Protein AF-A0A949ILP4-F1 (afdb_monomer_lite)

Foldseek 3Di:
DPPPPDDVLVVLLVVLVVLLVVLVVLLVVLVVLVCVVVVNDDPPLSVLSVVLSVLLVVLSVLLVVLLVCLQPDDQVVNLVSLLVSLLSLVVSLVSLVVSLVVVLVVLVVSLVVLCVVQDDVPQDPVNQDPDDPDPSSVSNVVSVVSSVVSNVSSVVSSVSSNVSSVSSSVSNVVSNVVSVHDDDPDPVSNDRD

Radius of gyration: 22.61 Å; chains: 1; bounding box: 55×30×77 Å

pLDDT: mean 85.47, std 12.53, range [41.09, 97.88]

Sequence (193 aa):
MDKLTIDLQLIRKSVLRSQLLALEAQAQAIYYLTTEHQDGIDLGNNPLIYMVVQQVKDLASTAKLIVDEAKTSDPETMAERLQGLQTLAAATVQRAEEIVRSNRLDADKRLQKSVEENLQPGEAISELPELPTDSKHLQAGADIACHRAQIDQHDTFKLQVRAICDLALELTFTAAAEAGHKYPSDKGYWQVG

Structure (mmCIF, N/CA/C/O backbone):
data_AF-A0A949ILP4-F1
#
_entry.id   AF-A0A949ILP4-F1
#
loop_
_atom_site.group_PDB
_atom_site.id
_atom_site.type_symbol
_atom_site.label_atom_id
_atom_site.label_alt_id
_atom_site.label_comp_id
_atom_site.label_asym_id
_atom_site.label_entity_id
_atom_site.label_seq_id
_atom_site.pdbx_PDB_ins_code
_atom_site.Cartn_x
_atom_site.Cartn_y
_atom_site.Cartn_z
_atom_site.occupancy
_atom_site.B_iso_or_equiv
_atom_site.auth_seq_id
_atom_site.auth_comp_id
_atom_site.auth_asym_id
_atom_site.auth_atom_id
_atom_site.pdbx_PDB_model_num
ATOM 1 N N . MET A 1 1 ? -5.470 -11.091 -42.167 1.00 41.09 1 MET A N 1
ATOM 2 C CA . MET A 1 1 ? -5.843 -10.904 -40.751 1.00 41.09 1 MET A CA 1
ATOM 3 C C . MET A 1 1 ? -4.568 -10.530 -40.034 1.00 41.09 1 MET A C 1
ATOM 5 O O . MET A 1 1 ? -3.762 -11.411 -39.756 1.00 41.09 1 MET A O 1
ATOM 9 N N . ASP A 1 2 ? -4.334 -9.235 -39.847 1.00 45.19 2 ASP A N 1
ATOM 10 C CA . ASP A 1 2 ? -3.209 -8.784 -39.035 1.00 45.19 2 ASP A CA 1
ATOM 11 C C . ASP A 1 2 ? -3.454 -9.257 -37.604 1.00 45.19 2 ASP A C 1
ATOM 13 O O . ASP A 1 2 ? -4.521 -9.016 -37.032 1.00 45.19 2 ASP A O 1
ATOM 17 N N . LYS A 1 3 ? -2.506 -10.019 -37.050 1.00 50.00 3 LYS A N 1
ATOM 18 C CA . LYS A 1 3 ? -2.524 -10.371 -35.631 1.00 50.00 3 LYS A CA 1
ATOM 19 C C . LYS A 1 3 ? -2.554 -9.057 -34.860 1.00 50.00 3 LYS A C 1
ATOM 21 O O . LYS A 1 3 ? -1.644 -8.248 -35.013 1.00 50.00 3 LYS A O 1
ATOM 26 N N . LEU A 1 4 ? -3.582 -8.858 -34.039 1.00 50.38 4 LEU A N 1
ATOM 27 C CA . LEU A 1 4 ? -3.572 -7.808 -33.031 1.00 50.38 4 LEU A CA 1
ATOM 28 C C . LEU A 1 4 ? -2.340 -8.057 -32.151 1.00 50.38 4 LEU A C 1
ATOM 30 O O . LEU A 1 4 ? -2.319 -8.999 -31.357 1.00 50.38 4 LEU A O 1
ATOM 34 N N . THR A 1 5 ? -1.284 -7.273 -32.341 1.00 58.66 5 THR A N 1
ATOM 35 C CA . THR A 1 5 ? -0.126 -7.305 -31.453 1.00 58.66 5 THR A CA 1
ATOM 36 C C . THR A 1 5 ? -0.567 -6.635 -30.162 1.00 58.66 5 THR A C 1
ATOM 38 O O . THR A 1 5 ? -0.593 -5.412 -30.061 1.00 58.66 5 THR A O 1
ATOM 41 N N . ILE A 1 6 ? -1.020 -7.442 -29.204 1.00 71.75 6 ILE A N 1
ATOM 42 C CA . ILE A 1 6 ? -1.378 -6.960 -27.873 1.00 71.75 6 ILE A CA 1
ATOM 43 C C . ILE A 1 6 ? -0.097 -6.469 -27.207 1.00 71.75 6 ILE A C 1
ATOM 45 O O . ILE A 1 6 ? 0.832 -7.246 -26.986 1.00 71.75 6 ILE A O 1
ATOM 49 N N . ASP A 1 7 ? -0.061 -5.182 -26.878 1.00 80.38 7 ASP A N 1
ATOM 50 C CA . ASP A 1 7 ? 1.019 -4.618 -26.085 1.00 80.38 7 ASP A CA 1
ATOM 51 C C . ASP A 1 7 ? 0.814 -4.993 -24.610 1.00 80.38 7 ASP A C 1
ATOM 53 O O . ASP A 1 7 ? -0.022 -4.428 -23.897 1.00 80.38 7 ASP A O 1
ATOM 57 N N . LEU A 1 8 ? 1.581 -5.985 -24.154 1.00 82.75 8 LEU A N 1
ATOM 58 C CA . LEU A 1 8 ? 1.554 -6.456 -22.771 1.00 82.75 8 LEU A CA 1
ATOM 59 C C . LEU A 1 8 ? 1.931 -5.347 -21.776 1.00 82.75 8 LEU A C 1
ATOM 61 O O . LEU A 1 8 ? 1.441 -5.363 -20.646 1.00 82.75 8 LEU A O 1
ATOM 65 N N . GLN A 1 9 ? 2.732 -4.354 -22.179 1.00 81.94 9 GLN A N 1
ATOM 66 C CA . GLN A 1 9 ? 3.094 -3.229 -21.315 1.00 81.94 9 GLN A CA 1
ATOM 67 C C . GLN A 1 9 ? 1.902 -2.305 -21.059 1.00 81.94 9 GLN A C 1
ATOM 69 O O . GLN A 1 9 ? 1.728 -1.822 -19.938 1.00 81.94 9 GLN A O 1
ATOM 74 N N . LEU A 1 10 ? 1.021 -2.111 -22.047 1.00 85.25 10 LEU A N 1
ATOM 75 C CA . LEU A 1 10 ? -0.220 -1.355 -21.844 1.00 85.25 10 LEU A CA 1
ATOM 76 C C . LEU A 1 10 ? -1.151 -2.053 -20.846 1.00 85.25 10 LEU A C 1
ATOM 78 O O . LEU A 1 10 ? -1.719 -1.392 -19.974 1.00 85.25 10 LEU A O 1
ATOM 82 N N . ILE A 1 11 ? -1.260 -3.384 -20.919 1.00 86.12 11 ILE A N 1
ATOM 83 C CA . ILE A 1 11 ? -2.051 -4.171 -19.960 1.00 86.12 11 ILE A CA 1
ATOM 84 C C . ILE A 1 11 ? -1.476 -4.019 -18.549 1.00 86.12 11 ILE A C 1
ATOM 86 O O . ILE A 1 11 ? -2.208 -3.660 -17.627 1.00 86.12 11 ILE A O 1
ATOM 90 N N . ARG A 1 12 ? -0.164 -4.219 -18.374 1.00 84.19 12 ARG A N 1
ATOM 91 C CA . ARG A 1 12 ? 0.501 -4.106 -17.065 1.00 84.19 12 ARG A CA 1
ATOM 92 C C . ARG A 1 12 ? 0.343 -2.705 -16.457 1.00 84.19 12 ARG A C 1
ATOM 94 O O . ARG A 1 12 ? -0.022 -2.579 -15.288 1.00 84.19 12 ARG A O 1
ATOM 101 N N . LYS A 1 13 ? 0.506 -1.641 -17.256 1.00 87.69 13 LYS A N 1
ATOM 102 C CA . LYS A 1 13 ? 0.249 -0.250 -16.826 1.00 87.69 13 LYS A CA 1
ATOM 103 C C . LYS A 1 13 ? -1.207 -0.024 -16.403 1.00 87.69 13 LYS A C 1
ATOM 105 O O . LYS A 1 13 ? -1.453 0.717 -15.447 1.00 87.69 13 LYS A O 1
ATOM 110 N N . SER A 1 14 ? -2.166 -0.645 -17.094 1.00 90.31 14 SER A N 1
ATOM 111 C CA . SER A 1 14 ? -3.585 -0.580 -16.727 1.00 90.31 14 SER A CA 1
ATOM 112 C C . SER A 1 14 ? -3.855 -1.267 -15.389 1.00 90.31 14 SER A C 1
ATOM 114 O O . SER A 1 14 ? -4.542 -0.691 -14.550 1.00 90.31 14 SER A O 1
ATOM 116 N N . VAL A 1 15 ? -3.286 -2.456 -15.158 1.00 90.69 15 VAL A N 1
ATOM 117 C CA . VAL A 1 15 ? -3.415 -3.168 -13.874 1.00 90.69 15 VAL A CA 1
ATOM 118 C C . VAL A 1 15 ? -2.852 -2.319 -12.734 1.00 90.69 15 VAL A C 1
ATOM 120 O O . VAL A 1 15 ? -3.535 -2.123 -11.731 1.00 90.69 15 VAL A O 1
ATOM 123 N N . LEU A 1 16 ? -1.664 -1.731 -12.915 1.00 91.25 16 LEU A N 1
ATOM 124 C CA . LEU A 1 16 ? -1.055 -0.842 -11.922 1.00 91.25 16 LEU A CA 1
ATOM 125 C C . LEU A 1 16 ? -1.960 0.356 -11.592 1.00 91.25 16 LEU A C 1
ATOM 127 O O . LEU A 1 16 ? -2.129 0.710 -10.429 1.00 91.25 16 LEU A O 1
ATOM 131 N N . ARG A 1 17 ? -2.602 0.957 -12.603 1.00 91.88 17 ARG A N 1
ATOM 132 C CA . ARG A 1 17 ? -3.573 2.043 -12.396 1.00 91.88 17 ARG A CA 1
ATOM 133 C C . ARG A 1 17 ? -4.785 1.586 -11.580 1.00 91.88 17 ARG A C 1
ATOM 135 O O . ARG A 1 17 ? -5.201 2.314 -10.685 1.00 91.88 17 ARG A O 1
ATOM 142 N N . SER A 1 18 ? -5.350 0.418 -11.878 1.00 92.94 18 SER A N 1
ATOM 143 C CA . SER A 1 18 ? -6.486 -0.124 -11.123 1.00 92.94 18 SER A CA 1
ATOM 144 C C . SER A 1 18 ? -6.130 -0.391 -9.661 1.00 92.94 18 SER A C 1
ATOM 146 O O . SER A 1 18 ? -6.925 -0.076 -8.780 1.00 92.94 18 SER A O 1
ATOM 148 N N . GLN A 1 19 ? -4.927 -0.904 -9.391 1.00 93.06 19 GLN A N 1
ATOM 149 C CA . GLN A 1 19 ? -4.460 -1.135 -8.022 1.00 93.06 19 GLN A CA 1
ATOM 150 C C . GLN A 1 19 ? -4.276 0.177 -7.240 1.00 93.06 19 GLN A C 1
ATOM 152 O O . GLN A 1 19 ? -4.648 0.244 -6.073 1.00 93.06 19 GLN A O 1
ATOM 157 N N . LEU A 1 20 ? -3.795 1.250 -7.882 1.00 93.62 20 LEU A N 1
ATOM 158 C CA . LEU A 1 20 ? -3.718 2.573 -7.243 1.00 93.62 20 LEU A CA 1
ATOM 159 C C . LEU A 1 20 ? -5.095 3.106 -6.825 1.00 93.62 20 LEU A C 1
ATOM 161 O O . LEU A 1 20 ? -5.227 3.643 -5.731 1.00 93.62 20 LEU A O 1
ATOM 165 N N . LEU A 1 21 ? -6.118 2.934 -7.669 1.00 94.31 21 LEU A N 1
ATOM 166 C CA . LEU A 1 21 ? -7.489 3.340 -7.333 1.00 94.31 21 LEU A CA 1
ATOM 167 C C . LEU A 1 21 ? -8.037 2.539 -6.143 1.00 94.31 21 LEU A C 1
ATOM 169 O O . LEU A 1 21 ? -8.691 3.098 -5.266 1.00 94.31 21 LEU A O 1
ATOM 173 N N . ALA A 1 22 ? -7.745 1.236 -6.091 1.00 94.06 22 ALA A N 1
ATOM 174 C CA . ALA A 1 22 ? -8.121 0.395 -4.958 1.00 94.06 22 ALA A CA 1
ATOM 175 C C . ALA A 1 22 ? -7.421 0.837 -3.660 1.00 94.06 22 ALA A C 1
ATOM 177 O O . ALA A 1 22 ? -8.067 0.901 -2.617 1.00 94.06 22 ALA A O 1
ATOM 178 N N . LEU A 1 23 ? -6.136 1.203 -3.729 1.00 95.50 23 LEU A N 1
ATOM 179 C CA . LEU A 1 23 ? -5.380 1.706 -2.581 1.00 95.50 23 LEU A CA 1
ATOM 180 C C . LEU A 1 23 ? -5.931 3.042 -2.055 1.00 95.50 23 LEU A C 1
ATOM 182 O O . LEU A 1 23 ? -6.014 3.240 -0.845 1.00 95.50 23 LEU A O 1
ATOM 186 N N . GLU A 1 24 ? -6.325 3.961 -2.940 1.00 93.25 24 GLU A N 1
ATOM 187 C CA . GLU A 1 24 ? -6.970 5.221 -2.540 1.00 93.25 24 GLU A CA 1
ATOM 188 C C . GLU A 1 24 ? -8.292 4.971 -1.809 1.00 93.25 24 GLU A C 1
ATOM 190 O O . GLU A 1 24 ? -8.536 5.559 -0.755 1.00 93.25 24 GLU A O 1
ATOM 195 N N . ALA A 1 25 ? -9.124 4.070 -2.339 1.00 91.88 25 ALA A N 1
ATOM 196 C CA . ALA A 1 25 ? -10.372 3.681 -1.692 1.00 91.88 25 ALA A CA 1
ATOM 197 C C . ALA A 1 25 ? -10.120 3.029 -0.322 1.00 91.88 25 ALA A C 1
ATOM 199 O O . ALA A 1 25 ? -10.831 3.324 0.637 1.00 91.88 25 ALA A O 1
ATOM 200 N N . GLN A 1 26 ? -9.075 2.204 -0.205 1.00 93.69 26 GLN A N 1
ATOM 201 C CA . GLN A 1 26 ? -8.671 1.587 1.057 1.00 93.69 26 GLN A CA 1
ATOM 202 C C . GLN A 1 26 ? -8.222 2.625 2.093 1.00 93.69 26 GLN A C 1
ATOM 204 O O . GLN A 1 26 ? -8.627 2.563 3.253 1.00 93.69 26 GLN A O 1
ATOM 209 N N . ALA A 1 27 ? -7.420 3.611 1.684 1.00 91.31 27 ALA A N 1
ATOM 210 C CA . ALA A 1 27 ? -7.022 4.715 2.554 1.00 91.31 27 ALA A CA 1
ATOM 211 C C . ALA A 1 27 ? -8.235 5.535 3.017 1.00 91.31 27 ALA A C 1
ATOM 213 O O . ALA A 1 27 ? -8.331 5.886 4.191 1.00 91.31 27 ALA A O 1
ATOM 214 N N . GLN A 1 28 ? -9.200 5.764 2.124 1.00 90.50 28 GLN A N 1
ATOM 215 C CA . GLN A 1 28 ? -10.451 6.440 2.456 1.00 90.50 28 GLN A CA 1
ATOM 216 C C . GLN A 1 28 ? -11.314 5.635 3.444 1.00 90.50 28 GLN A C 1
ATOM 218 O O . GLN A 1 28 ? -11.922 6.214 4.343 1.00 90.50 28 GLN A O 1
ATOM 223 N N . ALA A 1 29 ? -11.359 4.307 3.311 1.00 89.00 29 ALA A N 1
ATOM 224 C CA . ALA A 1 29 ? -12.054 3.439 4.260 1.00 89.00 29 ALA A CA 1
ATOM 225 C C . ALA A 1 29 ? -11.420 3.518 5.659 1.00 89.00 29 ALA A C 1
ATOM 227 O O . ALA A 1 29 ? -12.132 3.676 6.651 1.00 89.00 29 ALA A O 1
ATOM 228 N N . ILE A 1 30 ? -10.083 3.495 5.739 1.00 88.62 30 ILE A N 1
ATOM 229 C CA . ILE A 1 30 ? -9.346 3.688 6.998 1.00 88.62 30 ILE A CA 1
ATOM 230 C C . ILE A 1 30 ? -9.620 5.072 7.594 1.00 88.62 30 ILE A C 1
ATOM 232 O O . ILE A 1 30 ? -9.808 5.169 8.809 1.00 88.62 30 ILE A O 1
ATOM 236 N N . TYR A 1 31 ? -9.666 6.121 6.762 1.00 85.19 31 TYR A N 1
ATOM 237 C CA . TYR A 1 31 ? -9.987 7.482 7.193 1.00 85.19 31 TYR A CA 1
ATOM 238 C C . TYR A 1 31 ? -11.325 7.505 7.934 1.00 85.19 31 TYR A C 1
ATOM 240 O O . TYR A 1 31 ? -11.366 7.884 9.102 1.00 85.19 31 TYR A O 1
ATOM 248 N N . TYR A 1 32 ? -12.396 7.038 7.286 1.00 82.31 32 TYR A N 1
ATOM 249 C CA . TYR A 1 32 ? -13.741 7.114 7.857 1.00 82.31 32 TYR A CA 1
ATOM 250 C C . TYR A 1 32 ? -13.912 6.242 9.097 1.00 82.31 32 TYR A C 1
ATOM 252 O O . TYR A 1 32 ? -14.516 6.694 10.067 1.00 82.31 32 TYR A O 1
ATOM 260 N N . LEU A 1 33 ? -13.332 5.040 9.096 1.00 81.69 33 LEU A N 1
ATOM 261 C CA . LEU A 1 33 ? -13.357 4.160 10.261 1.00 81.69 33 LEU A CA 1
ATOM 262 C C . LEU A 1 33 ? -12.625 4.795 11.455 1.00 81.69 33 LEU A C 1
ATOM 264 O O . LEU A 1 33 ? -13.099 4.765 12.584 1.00 81.69 33 LEU A O 1
ATOM 268 N N . THR A 1 34 ? -11.483 5.443 11.210 1.00 77.44 34 THR A N 1
ATOM 269 C CA . THR A 1 34 ? -10.735 6.134 12.272 1.00 77.44 34 THR A CA 1
ATOM 270 C C . THR A 1 34 ? -11.504 7.339 12.814 1.00 77.44 34 THR A C 1
ATOM 272 O O . THR A 1 34 ? -11.515 7.543 14.024 1.00 77.44 34 THR A O 1
ATOM 275 N N . THR A 1 35 ? -12.162 8.116 11.946 1.00 76.19 35 THR A N 1
ATOM 276 C CA . THR A 1 35 ? -12.998 9.255 12.353 1.00 76.19 35 THR A CA 1
ATOM 277 C C . THR A 1 35 ? -14.170 8.815 13.225 1.00 76.19 35 THR A C 1
ATOM 279 O O . THR A 1 35 ? -14.448 9.466 14.230 1.00 76.19 35 THR A O 1
ATOM 282 N N . GLU A 1 36 ? -14.838 7.715 12.870 1.00 74.75 36 GLU A N 1
ATOM 283 C CA . GLU A 1 36 ? -15.896 7.133 13.699 1.00 74.75 36 GLU A CA 1
ATOM 284 C C . GLU A 1 36 ? -15.358 6.766 15.089 1.00 74.75 36 GLU A C 1
ATOM 286 O O . GLU A 1 36 ? -15.909 7.191 16.098 1.00 74.75 36 GLU A O 1
ATOM 291 N N . HIS A 1 37 ? -14.222 6.066 15.150 1.00 72.88 37 HIS A N 1
ATOM 292 C CA . HIS A 1 37 ? -13.637 5.582 16.407 1.00 72.88 37 HIS A CA 1
ATOM 293 C C . HIS A 1 37 ? -13.080 6.691 17.316 1.00 72.88 37 HIS A C 1
ATOM 295 O O . HIS A 1 37 ? -12.603 6.406 18.416 1.00 72.88 37 HIS A O 1
ATOM 301 N N . GLN A 1 38 ? -13.066 7.938 16.849 1.00 67.81 38 GLN A N 1
ATOM 302 C CA . GLN A 1 38 ? -12.583 9.105 17.587 1.00 67.81 38 GLN A CA 1
ATOM 303 C C . GLN A 1 38 ? -13.692 10.147 17.799 1.00 67.81 38 GLN A C 1
ATOM 305 O O . GLN A 1 38 ? -13.388 11.319 18.013 1.00 67.81 38 GLN A O 1
ATOM 310 N N . ASP A 1 39 ? -14.967 9.747 17.717 1.00 64.88 39 ASP A N 1
ATOM 311 C CA . ASP A 1 39 ? -16.134 10.629 17.873 1.00 64.88 39 ASP A CA 1
ATOM 312 C C . ASP A 1 39 ? -16.074 11.874 16.966 1.00 64.88 39 ASP A C 1
ATOM 314 O O . ASP A 1 39 ? -16.471 12.981 17.336 1.00 64.88 39 ASP A O 1
ATOM 318 N N . GLY A 1 40 ? -15.532 11.716 15.756 1.00 57.41 40 GLY A N 1
ATOM 319 C CA . GLY A 1 40 ? -15.372 12.809 14.798 1.00 57.41 40 GLY A CA 1
ATOM 320 C C . GLY A 1 40 ? -14.156 13.714 15.031 1.00 57.41 40 GLY A C 1
ATOM 321 O O . GLY A 1 40 ? -13.966 14.665 14.272 1.00 57.41 40 GLY A O 1
ATOM 322 N N . ILE A 1 41 ? -13.317 13.441 16.034 1.00 53.41 41 ILE A N 1
ATOM 323 C CA . ILE A 1 41 ? -12.067 14.173 16.270 1.00 53.41 41 ILE A CA 1
ATOM 324 C C . ILE A 1 41 ? -10.958 13.550 15.418 1.00 53.41 41 ILE A C 1
ATOM 326 O O . ILE A 1 41 ? -10.504 12.451 15.701 1.00 53.41 41 ILE A O 1
ATOM 330 N N . ASP A 1 42 ? -10.482 14.254 14.390 1.00 54.16 42 ASP A N 1
ATOM 331 C CA . ASP A 1 42 ? -9.309 13.819 13.618 1.00 54.16 42 ASP A CA 1
ATOM 332 C C . ASP A 1 42 ? -8.020 14.081 14.417 1.00 54.16 42 ASP A C 1
ATOM 334 O O . ASP A 1 42 ? -7.538 15.213 14.494 1.00 54.16 42 ASP A O 1
ATOM 338 N N . LEU A 1 43 ? -7.462 13.038 15.042 1.00 52.81 43 LEU A N 1
ATOM 339 C CA . LEU A 1 43 ? -6.237 13.136 15.850 1.00 52.81 43 LEU A CA 1
ATOM 340 C C . LEU A 1 43 ? -4.931 13.018 15.038 1.00 52.81 43 LEU A C 1
ATOM 342 O O . LEU A 1 43 ? -3.864 12.839 15.621 1.00 52.81 43 LEU A O 1
ATOM 346 N N . GLY A 1 44 ? -4.967 13.135 13.706 1.00 50.03 44 GLY A N 1
ATOM 347 C CA . GLY A 1 44 ? -3.746 13.342 12.916 1.00 50.03 44 GLY A CA 1
ATOM 348 C C . GLY A 1 44 ? -2.918 12.089 12.593 1.00 50.03 44 GLY A C 1
ATOM 349 O O . GLY A 1 44 ? -1.780 12.230 12.149 1.00 50.03 44 GLY A O 1
ATOM 350 N N . ASN A 1 45 ? -3.476 10.876 12.724 1.00 53.84 45 ASN A N 1
ATOM 351 C CA . ASN A 1 45 ? -2.869 9.639 12.181 1.00 53.84 45 ASN A CA 1
ATOM 352 C C . ASN A 1 45 ? -3.185 9.423 10.684 1.00 53.84 45 ASN A C 1
ATOM 354 O O . ASN A 1 45 ? -2.496 8.670 9.993 1.00 53.84 45 ASN A O 1
ATOM 358 N N . ASN A 1 46 ? -4.195 10.117 10.157 1.00 64.19 46 ASN A N 1
ATOM 359 C CA . ASN A 1 46 ? -4.591 10.067 8.748 1.00 64.19 46 ASN A CA 1
ATOM 360 C C . ASN A 1 46 ? -3.539 10.574 7.742 1.00 64.19 46 ASN A C 1
ATOM 362 O O . ASN A 1 46 ? -3.336 9.917 6.717 1.00 64.19 46 ASN A O 1
ATOM 366 N N . PRO A 1 47 ? -2.821 11.686 8.005 1.00 73.75 47 PRO A N 1
ATOM 367 C CA . PRO A 1 47 ? -1.790 12.194 7.107 1.00 73.75 47 PRO A CA 1
ATOM 368 C C . PRO A 1 47 ? -0.739 11.145 6.737 1.00 73.75 47 PRO A C 1
ATOM 370 O O . PRO A 1 47 ? -0.291 11.122 5.597 1.00 73.75 47 PRO A O 1
ATOM 373 N N . LEU A 1 48 ? -0.382 10.235 7.652 1.00 85.38 48 LEU A N 1
ATOM 374 C CA . LEU A 1 48 ? 0.653 9.227 7.409 1.00 85.38 48 LEU A CA 1
ATOM 375 C C . LEU A 1 48 ? 0.218 8.155 6.398 1.00 85.38 48 LEU A C 1
ATOM 377 O O . LEU A 1 48 ? 1.006 7.785 5.526 1.00 85.38 48 LEU A O 1
ATOM 381 N N . ILE A 1 49 ? -1.036 7.694 6.459 1.00 89.56 49 ILE A N 1
ATOM 382 C CA . ILE A 1 49 ? -1.587 6.746 5.477 1.00 89.56 49 ILE A CA 1
ATOM 383 C C . ILE A 1 49 ? -1.629 7.398 4.092 1.00 89.56 49 ILE A C 1
ATOM 385 O O . ILE A 1 49 ? -1.131 6.819 3.126 1.00 89.56 49 ILE A O 1
ATOM 389 N N . TYR A 1 50 ? -2.126 8.634 3.989 1.00 90.19 50 TYR A N 1
ATOM 390 C CA . TYR A 1 50 ? -2.141 9.363 2.716 1.00 90.19 50 TYR A CA 1
ATOM 391 C C . TYR A 1 50 ? -0.738 9.722 2.208 1.00 90.19 50 TYR A C 1
ATOM 393 O O . TYR A 1 50 ? -0.521 9.735 0.997 1.00 90.19 50 TYR A O 1
ATOM 401 N N . MET A 1 51 ? 0.238 9.944 3.094 1.00 91.50 51 MET A N 1
ATOM 402 C CA . MET A 1 51 ? 1.642 10.084 2.702 1.00 91.50 51 MET A CA 1
ATOM 403 C C . MET A 1 51 ? 2.161 8.808 2.036 1.00 91.50 51 MET A C 1
ATOM 405 O O . MET A 1 51 ? 2.786 8.898 0.983 1.00 91.50 51 MET A O 1
ATOM 409 N N . VAL A 1 52 ? 1.869 7.626 2.589 1.00 94.88 52 VAL A N 1
ATOM 410 C CA . VAL A 1 52 ? 2.232 6.350 1.947 1.00 94.88 52 VAL A CA 1
ATOM 411 C C . VAL A 1 52 ? 1.526 6.200 0.602 1.00 94.88 52 VAL A C 1
ATOM 413 O O . VAL A 1 52 ? 2.174 5.853 -0.381 1.00 94.88 52 VAL A O 1
ATOM 416 N N . VAL A 1 53 ? 0.231 6.523 0.514 1.00 95.50 53 VAL A N 1
ATOM 417 C CA . VAL A 1 53 ? -0.500 6.515 -0.767 1.00 95.50 53 VAL A CA 1
ATOM 418 C C . VAL A 1 53 ? 0.195 7.402 -1.800 1.00 95.50 53 VAL A C 1
ATOM 420 O O . VAL A 1 53 ? 0.378 6.981 -2.942 1.00 95.50 53 VAL A O 1
ATOM 423 N N . GLN A 1 54 ? 0.619 8.608 -1.414 1.00 94.94 54 GLN A N 1
ATOM 424 C CA . GLN A 1 54 ? 1.333 9.506 -2.316 1.00 94.94 54 GLN A CA 1
ATOM 425 C C . GLN A 1 54 ? 2.679 8.918 -2.757 1.00 94.94 54 GLN A C 1
ATOM 427 O O . GLN A 1 54 ? 2.977 8.918 -3.947 1.00 94.94 54 GLN A O 1
ATOM 432 N N . GLN A 1 55 ? 3.444 8.319 -1.844 1.00 95.69 55 GLN A N 1
ATOM 433 C CA . GLN A 1 55 ? 4.698 7.647 -2.196 1.00 95.69 55 GLN A CA 1
ATOM 434 C C . GLN A 1 55 ? 4.487 6.495 -3.183 1.00 95.69 55 GLN A C 1
ATOM 436 O O . GLN A 1 55 ? 5.264 6.337 -4.123 1.00 95.69 55 GLN A O 1
ATOM 441 N N . VAL A 1 56 ? 3.416 5.716 -3.018 1.00 97.00 56 VAL A N 1
ATOM 442 C CA . VAL A 1 56 ? 3.065 4.641 -3.954 1.00 97.00 56 VAL A CA 1
ATOM 443 C C . VAL A 1 56 ? 2.688 5.205 -5.332 1.00 97.00 56 VAL A C 1
ATOM 445 O O . VAL A 1 56 ? 3.072 4.639 -6.357 1.00 97.00 56 VAL A O 1
ATOM 448 N N . LYS A 1 57 ? 1.988 6.347 -5.392 1.00 96.31 57 LYS A N 1
ATOM 449 C CA . LYS A 1 57 ? 1.692 7.046 -6.657 1.00 96.31 57 LYS A CA 1
ATOM 450 C C . LYS A 1 57 ? 2.953 7.554 -7.352 1.00 96.31 57 LYS A C 1
ATOM 452 O O . LYS A 1 57 ? 3.073 7.407 -8.573 1.00 96.31 57 LYS A O 1
ATOM 457 N N . ASP A 1 58 ? 3.881 8.131 -6.597 1.00 95.56 58 ASP A N 1
ATOM 458 C CA . ASP A 1 58 ? 5.149 8.649 -7.119 1.00 95.56 58 ASP A CA 1
ATOM 459 C C . ASP A 1 58 ? 6.019 7.503 -7.654 1.00 95.56 58 ASP A C 1
ATOM 461 O O . ASP A 1 58 ? 6.569 7.583 -8.758 1.00 95.56 58 ASP A O 1
ATOM 465 N N . LEU A 1 59 ? 6.052 6.381 -6.930 1.00 97.06 59 LEU A N 1
ATOM 466 C CA . LEU A 1 59 ? 6.711 5.148 -7.348 1.00 97.06 59 LEU A CA 1
ATOM 467 C C . LEU A 1 59 ? 6.103 4.593 -8.639 1.00 97.06 59 LEU A C 1
ATOM 469 O O . LEU A 1 59 ? 6.824 4.303 -9.592 1.00 97.06 59 LEU A O 1
ATOM 473 N N . ALA A 1 60 ? 4.775 4.498 -8.720 1.00 95.88 60 ALA A N 1
ATOM 474 C CA . ALA A 1 60 ? 4.093 4.023 -9.920 1.00 95.88 60 ALA A CA 1
ATOM 475 C C . ALA A 1 60 ? 4.291 4.959 -11.126 1.00 95.88 60 ALA A C 1
ATOM 477 O O . ALA A 1 60 ? 4.316 4.505 -12.271 1.00 95.88 60 ALA A O 1
ATOM 478 N N . SER A 1 61 ? 4.436 6.264 -10.888 1.00 95.38 61 SER A N 1
ATOM 479 C CA . SER A 1 61 ? 4.747 7.245 -11.933 1.00 95.38 61 SER A CA 1
ATOM 480 C C . SER A 1 61 ? 6.183 7.083 -12.428 1.00 95.38 61 SER A C 1
ATOM 482 O O . SER A 1 61 ? 6.407 7.008 -13.635 1.00 95.38 61 SER A O 1
ATOM 484 N N . THR A 1 62 ? 7.134 6.909 -11.509 1.00 95.81 62 THR A N 1
ATOM 485 C CA . THR A 1 62 ? 8.534 6.586 -11.826 1.00 95.81 62 THR A CA 1
ATOM 486 C C . THR A 1 62 ? 8.639 5.288 -12.628 1.00 95.81 62 THR A C 1
ATOM 488 O O . THR A 1 62 ? 9.327 5.241 -13.644 1.00 95.81 62 THR A O 1
ATOM 491 N N . ALA A 1 63 ? 7.894 4.251 -12.239 1.00 96.12 63 ALA A N 1
ATOM 492 C CA . ALA A 1 63 ? 7.861 2.983 -12.959 1.00 96.12 63 ALA A CA 1
ATOM 493 C C . ALA A 1 63 ? 7.378 3.149 -14.409 1.00 96.12 63 ALA A C 1
ATOM 495 O O . ALA A 1 63 ? 7.975 2.598 -15.330 1.00 96.12 63 ALA A O 1
ATOM 496 N N . LYS A 1 64 ? 6.333 3.956 -14.643 1.00 94.06 64 LYS A N 1
ATOM 497 C CA . LYS A 1 64 ? 5.850 4.247 -16.004 1.00 94.06 64 LYS A CA 1
ATOM 498 C C . LYS A 1 64 ? 6.910 4.948 -16.852 1.00 94.06 64 LYS A C 1
ATOM 500 O O . LYS A 1 64 ? 7.104 4.536 -17.990 1.00 94.06 64 LYS A O 1
ATOM 505 N N . LEU A 1 65 ? 7.608 5.935 -16.286 1.00 94.69 65 LEU A N 1
ATOM 506 C CA . LEU A 1 65 ? 8.694 6.640 -16.975 1.00 94.69 65 LEU A CA 1
ATOM 507 C C . LEU A 1 65 ? 9.825 5.683 -17.369 1.00 94.69 65 LEU A C 1
ATOM 509 O O . LEU A 1 65 ? 10.275 5.702 -18.510 1.00 94.69 65 LEU A O 1
ATOM 513 N N . ILE A 1 66 ? 10.231 4.787 -16.464 1.00 94.81 66 ILE A N 1
ATOM 514 C CA . ILE A 1 66 ? 11.252 3.771 -16.762 1.00 94.81 66 ILE A CA 1
ATOM 515 C C . ILE A 1 66 ? 10.816 2.872 -17.925 1.00 94.81 66 ILE A C 1
ATOM 517 O O . ILE A 1 66 ? 11.617 2.597 -18.814 1.00 94.81 66 ILE A O 1
ATOM 521 N N . VAL A 1 67 ? 9.550 2.442 -17.956 1.00 94.25 67 VAL A N 1
ATOM 522 C CA . VAL A 1 67 ? 9.014 1.637 -19.068 1.00 94.25 67 VAL A CA 1
ATOM 523 C C . VAL A 1 67 ? 9.036 2.410 -20.385 1.00 94.25 67 VAL A C 1
ATOM 525 O O . VAL A 1 67 ? 9.407 1.844 -21.411 1.00 94.25 67 VAL A O 1
ATOM 528 N N . ASP A 1 68 ? 8.630 3.681 -20.369 1.00 93.38 68 ASP A N 1
ATOM 529 C CA . ASP A 1 68 ? 8.562 4.519 -21.573 1.00 93.38 68 ASP A CA 1
ATOM 530 C C . ASP A 1 68 ? 9.951 4.788 -22.166 1.00 93.38 68 ASP A C 1
ATOM 532 O O . ASP A 1 68 ? 10.111 4.828 -23.386 1.00 93.38 68 ASP A O 1
ATOM 536 N N . GLU A 1 69 ? 10.968 4.893 -21.314 1.00 94.19 69 GLU A N 1
ATOM 537 C CA . GLU A 1 69 ? 12.343 5.195 -21.714 1.00 94.19 69 GLU A CA 1
ATOM 538 C C . GLU A 1 69 ? 13.209 3.938 -21.916 1.00 94.19 69 GLU A C 1
ATOM 540 O O . GLU A 1 69 ? 14.345 4.038 -22.384 1.00 94.19 69 GLU A O 1
ATOM 545 N N . ALA A 1 70 ? 12.673 2.740 -21.646 1.00 92.94 70 ALA A N 1
ATOM 546 C CA . ALA A 1 70 ? 13.421 1.482 -21.646 1.00 92.94 70 ALA A CA 1
ATOM 547 C C . ALA A 1 70 ? 14.232 1.234 -22.927 1.00 92.94 70 ALA A C 1
ATOM 549 O O . ALA A 1 70 ? 15.362 0.757 -22.860 1.00 92.94 70 ALA A O 1
ATOM 550 N N . LYS A 1 71 ? 13.681 1.582 -24.095 1.00 92.00 71 LYS A N 1
ATOM 551 C CA . LYS A 1 71 ? 14.326 1.361 -25.403 1.00 92.00 71 LYS A CA 1
ATOM 552 C C . LYS A 1 71 ? 15.358 2.423 -25.781 1.00 92.00 71 LYS A C 1
ATOM 554 O O . LYS A 1 71 ? 16.111 2.210 -26.726 1.00 92.00 71 LYS A O 1
ATOM 559 N N . THR A 1 72 ? 15.348 3.571 -25.109 1.00 94.06 72 THR A N 1
ATOM 560 C CA . THR A 1 72 ? 16.174 4.736 -25.459 1.00 94.06 72 THR A CA 1
ATOM 561 C C . THR A 1 72 ? 17.268 5.021 -24.439 1.00 94.06 72 THR A C 1
ATOM 563 O O . THR A 1 72 ? 18.234 5.696 -24.781 1.00 94.06 72 THR A O 1
ATOM 566 N N . SER A 1 73 ? 17.129 4.536 -23.204 1.00 93.38 73 SER A N 1
ATOM 567 C CA . SER A 1 73 ? 18.166 4.644 -22.177 1.00 93.38 73 SER A CA 1
ATOM 568 C C . SER A 1 73 ? 19.359 3.741 -22.483 1.00 93.38 73 SER A C 1
ATOM 570 O O . SER A 1 73 ? 19.201 2.643 -23.019 1.00 93.38 73 SER A O 1
ATOM 572 N N . ASP A 1 74 ? 20.552 4.181 -22.096 1.00 93.62 74 ASP A N 1
ATOM 573 C CA . ASP A 1 74 ? 21.736 3.330 -22.056 1.00 93.62 74 ASP A CA 1
ATOM 574 C C . ASP A 1 74 ? 21.687 2.347 -20.859 1.00 93.62 74 ASP A C 1
ATOM 576 O O . ASP A 1 74 ? 20.888 2.534 -19.930 1.00 93.62 74 ASP A O 1
ATOM 580 N N . PRO A 1 75 ? 22.515 1.283 -20.867 1.00 90.69 75 PRO A N 1
ATOM 581 C CA . PRO A 1 75 ? 22.480 0.252 -19.830 1.00 90.69 75 PRO A CA 1
ATOM 582 C C . PRO A 1 75 ? 22.810 0.736 -18.413 1.00 90.69 75 PRO A C 1
ATOM 584 O O . PRO A 1 75 ? 22.247 0.205 -17.458 1.00 90.69 75 PRO A O 1
ATOM 587 N N . GLU A 1 76 ? 23.710 1.711 -18.262 1.00 90.56 76 GLU A N 1
ATOM 588 C CA . GLU A 1 76 ? 24.137 2.219 -16.952 1.00 90.56 76 GLU A CA 1
ATOM 589 C C . GLU A 1 76 ? 23.000 3.016 -16.312 1.00 90.56 76 GLU A C 1
ATOM 591 O O . GLU A 1 76 ? 22.535 2.669 -15.225 1.00 90.56 76 GLU A O 1
ATOM 596 N N . THR A 1 77 ? 22.439 3.970 -17.060 1.00 93.19 77 THR A N 1
ATOM 597 C CA . THR A 1 77 ? 21.260 4.739 -16.642 1.00 93.19 77 THR A CA 1
ATOM 598 C C . THR A 1 77 ? 20.079 3.828 -16.298 1.00 93.19 77 THR A C 1
ATOM 600 O O . THR A 1 77 ? 19.357 4.064 -15.325 1.00 93.19 77 THR A O 1
ATOM 603 N N . MET A 1 78 ? 19.842 2.776 -17.089 1.00 94.38 78 MET A N 1
ATOM 604 C CA . MET A 1 78 ? 18.756 1.833 -16.818 1.00 94.38 78 MET A CA 1
ATOM 605 C C . MET A 1 78 ? 18.983 1.059 -15.514 1.00 94.38 78 MET A C 1
ATOM 607 O O . MET A 1 78 ? 18.055 0.920 -14.716 1.00 94.38 78 MET A O 1
ATOM 611 N N . ALA A 1 79 ? 20.207 0.582 -15.276 1.00 91.31 79 ALA A N 1
ATOM 612 C CA . ALA A 1 79 ? 20.552 -0.134 -14.053 1.00 91.31 79 ALA A CA 1
ATOM 613 C C . ALA A 1 79 ? 20.367 0.749 -12.806 1.00 91.31 79 ALA A C 1
ATOM 615 O O . ALA A 1 79 ? 19.699 0.325 -11.860 1.00 91.31 79 ALA A O 1
ATOM 616 N N . GLU A 1 80 ? 20.852 1.995 -12.840 1.00 91.81 80 GLU A N 1
ATOM 617 C CA . GLU A 1 80 ? 20.685 2.962 -11.746 1.00 91.81 80 GLU A CA 1
ATOM 618 C C . GLU A 1 80 ? 19.210 3.230 -11.428 1.00 91.81 80 GLU A C 1
ATOM 620 O O . GLU A 1 80 ? 18.800 3.247 -10.267 1.00 91.81 80 GLU A O 1
ATOM 625 N N . ARG A 1 81 ? 18.373 3.395 -12.457 1.00 94.62 81 ARG A N 1
ATOM 626 C CA . ARG A 1 81 ? 16.936 3.644 -12.281 1.00 94.62 81 ARG A CA 1
ATOM 627 C C . ARG A 1 81 ? 16.200 2.455 -11.682 1.00 94.62 81 ARG A C 1
ATOM 629 O O . ARG A 1 81 ? 15.338 2.648 -10.826 1.00 94.62 81 ARG A O 1
ATOM 636 N N . LEU A 1 82 ? 16.523 1.238 -12.119 1.00 94.12 82 LEU A N 1
ATOM 637 C CA . LEU A 1 82 ? 15.937 0.018 -11.563 1.00 94.12 82 LEU A CA 1
ATOM 638 C C . LEU A 1 82 ? 16.340 -0.164 -10.095 1.00 94.12 82 LEU A C 1
ATOM 640 O O . LEU A 1 82 ? 15.478 -0.442 -9.262 1.00 94.12 82 LEU A O 1
ATOM 644 N N . GLN A 1 83 ? 17.613 0.062 -9.763 1.00 92.62 83 GLN A N 1
ATOM 645 C CA . GLN A 1 83 ? 18.108 -0.001 -8.386 1.00 92.62 83 GLN A CA 1
ATOM 646 C C . GLN A 1 83 ? 17.475 1.084 -7.500 1.00 92.62 83 GLN A C 1
ATOM 648 O O . GLN A 1 83 ? 17.047 0.813 -6.372 1.00 92.62 83 GLN A O 1
ATOM 653 N N . GLY A 1 84 ? 17.351 2.304 -8.027 1.00 93.50 84 GLY A N 1
ATOM 654 C CA . GLY A 1 84 ? 16.652 3.403 -7.370 1.00 93.50 84 GLY A CA 1
ATOM 655 C C . GLY A 1 84 ? 15.200 3.037 -7.077 1.00 93.50 84 GLY A C 1
ATOM 656 O O . GLY A 1 84 ? 14.763 3.117 -5.931 1.00 93.50 84 GLY A O 1
ATOM 657 N N . LEU A 1 85 ? 14.462 2.547 -8.078 1.00 95.75 85 LEU A N 1
ATOM 658 C CA . LEU A 1 85 ? 13.072 2.125 -7.902 1.00 95.75 85 LEU A CA 1
ATOM 659 C C . LEU A 1 85 ? 12.934 0.996 -6.871 1.00 95.75 85 LEU A C 1
ATOM 661 O O . LEU A 1 85 ? 12.010 1.031 -6.061 1.00 95.75 85 LEU A O 1
ATOM 665 N N . GLN A 1 86 ? 13.851 0.025 -6.862 1.00 95.06 86 GLN A N 1
ATOM 666 C CA . GLN A 1 86 ? 13.872 -1.065 -5.882 1.00 95.06 86 GLN A CA 1
ATOM 667 C C . GLN A 1 86 ? 14.077 -0.549 -4.452 1.00 95.06 86 GLN A C 1
ATOM 669 O O . GLN A 1 86 ? 13.368 -0.969 -3.535 1.00 95.06 86 GLN A O 1
ATOM 674 N N . THR A 1 87 ? 14.993 0.404 -4.271 1.00 94.56 87 THR A N 1
ATOM 675 C CA . THR A 1 87 ? 15.229 1.072 -2.982 1.00 94.56 87 THR A CA 1
ATOM 676 C C . THR A 1 87 ? 13.987 1.829 -2.517 1.00 94.56 87 THR A C 1
ATOM 678 O O . THR A 1 87 ? 13.556 1.675 -1.373 1.00 94.56 87 THR A O 1
ATOM 681 N N . LEU A 1 88 ? 13.366 2.609 -3.411 1.00 95.38 88 LEU A N 1
ATOM 682 C CA . LEU A 1 88 ? 12.127 3.323 -3.099 1.00 95.38 88 LEU A CA 1
ATOM 683 C C . LEU A 1 88 ? 11.004 2.350 -2.720 1.00 95.38 88 LEU A C 1
ATOM 685 O O . LEU A 1 88 ? 10.330 2.570 -1.718 1.00 95.38 88 LEU A O 1
ATOM 689 N N . ALA A 1 89 ? 10.830 1.263 -3.477 1.00 96.31 89 ALA A N 1
ATOM 690 C CA . ALA A 1 89 ? 9.813 0.247 -3.221 1.00 96.31 89 ALA A CA 1
ATOM 691 C C . ALA A 1 89 ? 9.942 -0.345 -1.817 1.00 96.31 89 ALA A C 1
ATOM 693 O O . ALA A 1 89 ? 8.963 -0.399 -1.072 1.00 96.31 89 ALA A O 1
ATOM 694 N N . ALA A 1 90 ? 11.152 -0.741 -1.431 1.00 95.50 90 ALA A N 1
ATOM 695 C CA . ALA A 1 90 ? 11.392 -1.305 -0.113 1.00 95.50 90 ALA A CA 1
ATOM 696 C C . ALA A 1 90 ? 11.141 -0.293 1.012 1.00 95.50 90 ALA A C 1
ATOM 698 O O . ALA A 1 90 ? 10.458 -0.622 1.982 1.00 95.50 90 ALA A O 1
ATOM 699 N N . ALA A 1 91 ? 11.607 0.949 0.853 1.00 95.38 91 ALA A N 1
ATOM 700 C CA . ALA A 1 91 ? 11.377 2.009 1.830 1.00 95.38 91 ALA A CA 1
ATOM 701 C C . ALA A 1 91 ? 9.880 2.339 1.989 1.00 95.38 91 ALA A C 1
ATOM 703 O O . ALA A 1 91 ? 9.402 2.551 3.106 1.00 95.38 91 ALA A O 1
ATOM 704 N N . THR A 1 92 ? 9.118 2.361 0.889 1.00 96.31 92 THR A N 1
ATOM 705 C CA . THR A 1 92 ? 7.663 2.571 0.917 1.00 96.31 92 THR A CA 1
ATOM 706 C C . THR A 1 92 ? 6.948 1.437 1.645 1.00 96.31 92 THR A C 1
ATOM 708 O O . THR A 1 92 ? 6.089 1.706 2.486 1.00 96.31 92 THR A O 1
ATOM 711 N N . VAL A 1 93 ? 7.326 0.184 1.374 1.00 97.19 93 VAL A N 1
ATOM 712 C CA . VAL A 1 93 ? 6.775 -0.985 2.072 1.00 97.19 93 VAL A CA 1
ATOM 713 C C . VAL A 1 93 ? 7.074 -0.897 3.561 1.00 97.19 93 VAL A C 1
ATOM 715 O O . VAL A 1 93 ? 6.135 -0.899 4.349 1.00 97.19 93 VAL A O 1
ATOM 718 N N . GLN A 1 94 ? 8.342 -0.730 3.947 1.00 96.12 94 GLN A N 1
ATOM 719 C CA . GLN A 1 94 ? 8.751 -0.639 5.351 1.00 96.12 94 GLN A CA 1
ATOM 720 C C . GLN A 1 94 ? 7.959 0.436 6.103 1.00 96.12 94 GLN A C 1
ATOM 722 O O . GLN A 1 94 ? 7.421 0.177 7.180 1.00 96.12 94 GLN A O 1
ATOM 727 N N . ARG A 1 95 ? 7.825 1.630 5.516 1.00 94.50 95 ARG A N 1
ATOM 728 C CA . ARG A 1 95 ? 7.057 2.718 6.126 1.00 94.50 95 ARG A CA 1
ATOM 729 C C . ARG A 1 95 ? 5.585 2.352 6.316 1.00 94.50 95 ARG A C 1
ATOM 731 O O . ARG A 1 95 ? 5.010 2.668 7.356 1.00 94.50 95 ARG A O 1
ATOM 738 N N . ALA A 1 96 ? 4.970 1.684 5.339 1.00 95.56 96 ALA A N 1
ATOM 739 C CA . ALA A 1 96 ? 3.598 1.206 5.470 1.00 95.56 96 ALA A CA 1
ATOM 740 C C . ALA A 1 96 ? 3.461 0.202 6.627 1.00 95.56 96 ALA A C 1
ATOM 742 O O . ALA A 1 96 ? 2.509 0.290 7.402 1.00 95.56 96 ALA A O 1
ATOM 743 N N . GLU A 1 97 ? 4.426 -0.710 6.792 1.00 95.62 97 GLU A N 1
ATOM 744 C CA . GLU A 1 97 ? 4.429 -1.662 7.908 1.00 95.62 97 GLU A CA 1
ATOM 745 C C . GLU A 1 97 ? 4.580 -0.970 9.266 1.00 95.62 97 GLU A C 1
ATOM 747 O O . GLU A 1 97 ? 3.903 -1.345 10.223 1.00 95.62 97 GLU A O 1
ATOM 752 N N . GLU A 1 98 ? 5.444 0.043 9.362 1.00 94.00 98 GLU A N 1
ATOM 753 C CA . GLU A 1 98 ? 5.662 0.827 10.582 1.00 94.00 98 GLU A CA 1
ATOM 754 C C . GLU A 1 98 ? 4.407 1.600 10.998 1.00 94.00 98 GLU A C 1
ATOM 756 O O . GLU A 1 98 ? 3.998 1.527 12.159 1.00 94.00 98 GLU A O 1
ATOM 761 N N . ILE A 1 99 ? 3.751 2.277 10.050 1.00 90.94 99 ILE A N 1
ATOM 762 C CA . ILE A 1 99 ? 2.504 3.012 10.306 1.00 90.94 99 ILE A CA 1
ATOM 763 C C . ILE A 1 99 ? 1.399 2.051 10.742 1.00 90.94 99 ILE A C 1
ATOM 765 O O . ILE A 1 99 ? 0.732 2.292 11.747 1.00 90.94 99 ILE A O 1
ATOM 769 N N . VAL A 1 100 ? 1.230 0.929 10.035 1.00 91.81 100 VAL A N 1
ATOM 770 C CA . VAL A 1 100 ? 0.233 -0.082 10.403 1.00 91.81 100 VAL A CA 1
ATOM 771 C C . VAL A 1 100 ? 0.517 -0.653 11.788 1.00 91.81 100 VAL A C 1
ATOM 773 O O . VAL A 1 100 ? -0.408 -0.795 12.583 1.00 91.81 100 VAL A O 1
ATOM 776 N N . ARG A 1 101 ? 1.781 -0.922 12.129 1.00 92.56 101 ARG A N 1
ATOM 777 C CA . ARG A 1 101 ? 2.164 -1.382 13.470 1.00 92.56 101 ARG A CA 1
ATOM 778 C C . ARG A 1 101 ? 1.795 -0.359 14.546 1.00 92.56 101 ARG A C 1
ATOM 780 O O . ARG A 1 101 ? 1.237 -0.749 15.566 1.00 92.56 101 ARG A O 1
ATOM 787 N N . SER A 1 102 ? 2.059 0.926 14.314 1.00 89.50 102 SER A N 1
ATOM 788 C CA . SER A 1 102 ? 1.688 1.995 15.250 1.00 89.50 102 SER A CA 1
ATOM 789 C C . SER A 1 102 ? 0.172 2.089 15.434 1.00 89.50 102 SER A C 1
ATOM 791 O O . SER A 1 102 ? -0.316 2.071 16.561 1.00 89.50 102 SER A O 1
ATOM 793 N N . ASN A 1 103 ? -0.587 2.102 14.335 1.00 87.12 103 ASN A N 1
ATOM 794 C CA . A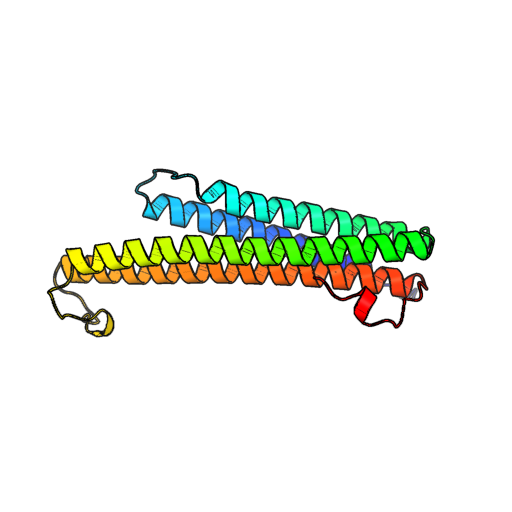SN A 1 103 ? -2.047 2.196 14.385 1.00 87.12 103 ASN A CA 1
ATOM 795 C C . ASN A 1 103 ? -2.686 0.992 15.091 1.00 87.12 103 ASN A C 1
ATOM 797 O O . ASN A 1 103 ? -3.691 1.148 15.784 1.00 87.12 103 ASN A O 1
ATOM 801 N N . ARG A 1 104 ? -2.091 -0.199 14.946 1.00 90.06 104 ARG A N 1
ATOM 802 C CA . ARG A 1 104 ? -2.502 -1.407 15.674 1.00 90.06 104 ARG A CA 1
ATOM 803 C C . ARG A 1 104 ? -2.312 -1.264 17.173 1.00 90.06 104 ARG A C 1
ATOM 805 O O . ARG A 1 104 ? -3.257 -1.506 17.907 1.00 90.06 104 ARG A O 1
ATOM 812 N N . LEU A 1 105 ? -1.146 -0.792 17.615 1.00 89.69 105 LEU A N 1
ATOM 813 C CA . LEU A 1 105 ? -0.890 -0.562 19.039 1.00 89.69 105 LEU A CA 1
ATOM 814 C C . LEU A 1 105 ? -1.902 0.414 19.650 1.00 89.69 105 LEU A C 1
ATOM 816 O O . LEU A 1 105 ? -2.345 0.223 20.781 1.00 89.69 105 LEU A O 1
ATOM 820 N N . ASP A 1 106 ? -2.292 1.450 18.909 1.00 86.44 106 ASP A N 1
ATOM 821 C CA . ASP A 1 106 ? -3.308 2.392 19.378 1.00 86.44 106 ASP A CA 1
ATOM 822 C C . ASP A 1 106 ? -4.710 1.768 19.407 1.00 86.44 106 ASP A C 1
ATOM 824 O O . ASP A 1 106 ? -5.483 2.050 20.324 1.00 86.44 106 ASP A O 1
ATOM 828 N N . ALA A 1 107 ? -5.048 0.916 18.434 1.00 87.00 107 ALA A N 1
ATOM 829 C CA . ALA A 1 107 ? -6.299 0.157 18.436 1.00 87.00 107 ALA A CA 1
ATOM 830 C C . ALA A 1 107 ? -6.368 -0.831 19.607 1.00 87.00 107 ALA A C 1
ATOM 832 O O . ALA A 1 107 ? -7.384 -0.875 20.299 1.00 87.00 107 ALA A O 1
ATOM 833 N N . ASP A 1 108 ? -5.281 -1.550 19.883 1.00 90.94 108 ASP A N 1
ATOM 834 C CA . ASP A 1 108 ? -5.184 -2.493 20.999 1.00 90.94 108 ASP A CA 1
ATOM 835 C C . ASP A 1 108 ? -5.378 -1.784 22.345 1.00 90.94 108 ASP A C 1
ATOM 837 O O . ASP A 1 108 ? -6.144 -2.251 23.184 1.00 90.94 108 ASP A O 1
ATOM 841 N N . LYS A 1 109 ? -4.763 -0.607 22.535 1.00 89.25 109 LYS A N 1
ATOM 842 C CA . LYS A 1 109 ? -4.960 0.211 23.746 1.00 89.25 109 LYS A CA 1
ATOM 843 C C . LYS A 1 109 ? -6.409 0.660 23.922 1.00 89.25 109 LYS A C 1
ATOM 845 O O . LYS A 1 109 ? -6.911 0.659 25.044 1.00 89.25 109 LYS A O 1
ATOM 850 N N . ARG A 1 110 ? -7.082 1.064 22.835 1.00 86.62 110 ARG A N 1
ATOM 851 C CA . ARG A 1 110 ? -8.503 1.449 22.886 1.00 86.62 110 ARG A CA 1
ATOM 852 C C . ARG A 1 110 ? -9.383 0.263 23.263 1.00 86.62 110 ARG A C 1
ATOM 854 O O . ARG A 1 110 ? -10.225 0.406 24.145 1.00 86.62 110 ARG A O 1
ATOM 861 N N . LEU A 1 111 ? -9.149 -0.898 22.649 1.00 89.00 111 LEU A N 1
ATOM 862 C CA . LEU A 1 111 ? -9.882 -2.117 22.977 1.00 89.00 111 LEU A CA 1
ATOM 863 C C . LEU A 1 111 ? -9.659 -2.520 24.438 1.00 89.00 111 LEU A C 1
ATOM 865 O O . LEU A 1 111 ? -10.623 -2.801 25.141 1.00 89.00 111 LEU A O 1
ATOM 869 N N . GLN A 1 112 ? -8.410 -2.498 24.910 1.00 89.38 112 GLN A N 1
ATOM 870 C CA . GLN A 1 112 ? -8.088 -2.817 26.299 1.00 89.38 112 GLN A CA 1
ATOM 871 C C . GLN A 1 112 ? -8.846 -1.905 27.271 1.00 89.38 112 GLN A C 1
ATOM 873 O O . GLN A 1 112 ? -9.473 -2.398 28.205 1.00 89.38 112 GLN A O 1
ATOM 878 N N . LYS A 1 113 ? -8.843 -0.591 27.022 1.00 87.75 113 LYS A N 1
ATOM 879 C CA . LYS A 1 113 ? -9.581 0.369 27.846 1.00 87.75 113 LYS A CA 1
ATOM 880 C C . LYS A 1 113 ? -11.087 0.075 27.859 1.00 87.75 113 LYS A C 1
ATOM 882 O O . LYS A 1 113 ? -11.683 0.060 28.929 1.00 87.75 113 LYS A O 1
ATOM 887 N N . SER A 1 114 ? -11.691 -0.197 26.700 1.00 85.69 114 SER A N 1
ATOM 888 C CA . SER A 1 114 ? -13.117 -0.553 26.634 1.00 85.69 114 SER A CA 1
ATOM 889 C C . SER A 1 114 ? -13.425 -1.829 27.425 1.00 85.69 114 SER A C 1
ATOM 891 O O . SER A 1 114 ? -14.404 -1.880 28.168 1.00 85.69 114 SER A O 1
ATOM 893 N N . VAL A 1 115 ? -12.573 -2.849 27.311 1.00 86.25 115 VAL A N 1
ATOM 894 C CA . VAL A 1 115 ? -12.729 -4.110 28.044 1.00 86.25 115 VAL A CA 1
ATOM 895 C C . VAL A 1 115 ? -12.670 -3.880 29.554 1.00 86.25 115 VAL A C 1
ATOM 897 O O . VAL A 1 115 ? -13.518 -4.400 30.274 1.00 86.25 115 VAL A O 1
ATOM 900 N N . GLU A 1 116 ? -11.732 -3.061 30.032 1.00 87.50 116 GLU A N 1
ATOM 901 C CA . GLU A 1 116 ? -11.609 -2.697 31.451 1.00 87.50 116 GLU A CA 1
ATOM 902 C C . GLU A 1 116 ? -12.819 -1.896 31.974 1.00 87.50 116 GLU A C 1
ATOM 904 O O . GLU A 1 116 ? -13.174 -2.010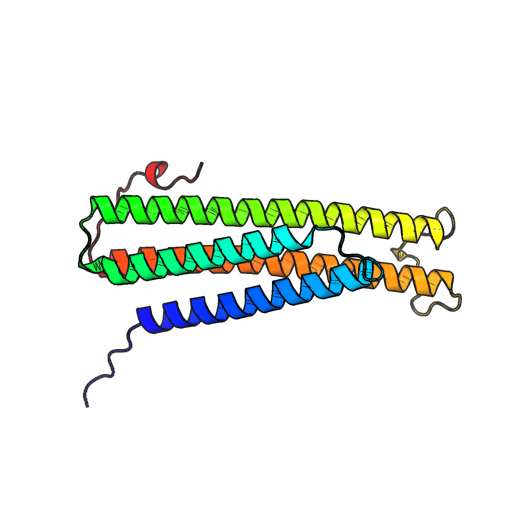 33.148 1.00 87.50 116 GLU A O 1
ATOM 909 N N . GLU A 1 117 ? -13.470 -1.097 31.123 1.00 87.44 117 GLU A N 1
ATOM 910 C CA . GLU A 1 117 ? -14.640 -0.283 31.485 1.00 87.44 117 GLU A CA 1
ATOM 911 C C . GLU A 1 117 ? -15.962 -1.075 31.453 1.00 87.44 117 GLU A C 1
ATOM 913 O O . GLU A 1 117 ? -16.877 -0.807 32.246 1.00 87.44 117 GLU A O 1
ATOM 918 N N . ASN A 1 118 ? -16.072 -2.055 30.552 1.00 85.50 118 ASN A N 1
ATOM 919 C CA . ASN A 1 118 ? -17.327 -2.745 30.260 1.00 85.50 118 ASN A CA 1
ATOM 920 C C . ASN A 1 118 ? -17.409 -4.175 30.821 1.00 85.50 118 ASN A C 1
ATOM 922 O O . ASN A 1 118 ? -18.510 -4.605 31.162 1.00 85.50 118 ASN A O 1
ATOM 926 N N . LEU A 1 119 ? -16.302 -4.908 30.974 1.00 85.12 119 LEU A N 1
ATOM 927 C CA . LEU A 1 119 ? -16.325 -6.289 31.484 1.00 85.12 119 LEU A CA 1
ATOM 928 C C . LEU A 1 119 ? -16.037 -6.369 32.985 1.00 85.12 119 LEU A C 1
ATOM 930 O O . LEU A 1 119 ? -15.439 -5.468 33.579 1.00 85.12 119 LEU A O 1
ATOM 934 N N . GLN A 1 120 ? -16.477 -7.454 33.629 1.00 81.31 120 GLN A N 1
ATOM 935 C CA . GLN A 1 120 ? -16.116 -7.692 35.026 1.00 81.31 120 GLN A CA 1
ATOM 936 C C . GLN A 1 120 ? -14.654 -8.152 35.163 1.00 81.31 120 GLN A C 1
ATOM 938 O O . GLN A 1 120 ? -14.119 -8.809 34.268 1.00 81.31 120 GLN A O 1
ATOM 943 N N . PRO A 1 121 ? -13.984 -7.873 36.299 1.00 76.38 121 PRO A N 1
ATOM 944 C CA . PRO A 1 121 ? -12.635 -8.376 36.540 1.00 76.38 121 PRO A CA 1
ATOM 945 C C . PRO A 1 121 ? -12.571 -9.907 36.434 1.00 76.38 121 PRO A C 1
ATOM 947 O O . PRO A 1 121 ? -13.215 -10.613 37.208 1.00 76.38 121 PRO A O 1
ATOM 950 N N . GLY A 1 122 ? -11.761 -10.412 35.501 1.00 72.44 122 GLY A N 1
ATOM 951 C CA . GLY A 1 122 ? -11.581 -11.848 35.257 1.00 72.44 122 GLY A CA 1
ATOM 952 C C . GLY A 1 122 ? -12.475 -12.439 34.164 1.00 72.44 122 GLY A C 1
ATOM 953 O O . GLY A 1 122 ? -12.279 -13.597 33.818 1.00 72.44 122 GLY A O 1
ATOM 954 N N . GLU A 1 123 ? -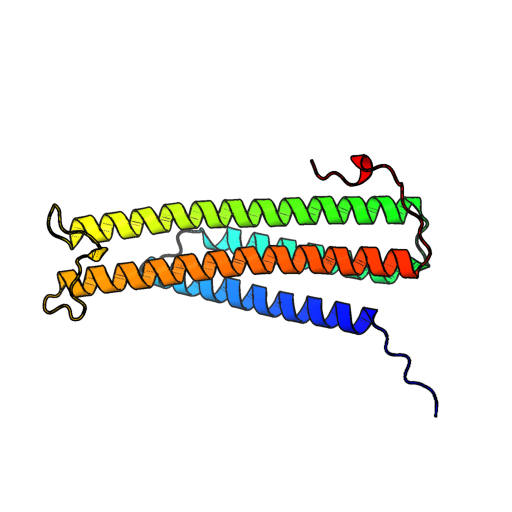13.397 -11.660 33.600 1.00 79.25 123 GLU A N 1
ATOM 955 C CA . GLU A 1 123 ? -14.195 -12.049 32.438 1.00 79.25 123 GLU A CA 1
ATOM 956 C C . GLU A 1 123 ? -13.375 -11.868 31.151 1.00 79.25 123 GLU A C 1
ATOM 958 O O . GLU A 1 123 ? -12.862 -10.779 30.874 1.00 79.25 123 GLU A O 1
ATOM 963 N N . ALA A 1 124 ? -13.205 -12.938 30.370 1.00 74.50 124 ALA A N 1
ATOM 964 C CA . ALA A 1 124 ? -12.423 -12.876 29.138 1.00 74.50 124 ALA A CA 1
ATOM 965 C C . ALA A 1 124 ? -13.275 -12.457 27.929 1.00 74.50 124 ALA A C 1
ATOM 967 O O . ALA A 1 124 ? -14.442 -12.813 27.803 1.00 74.50 124 ALA A O 1
ATOM 968 N N . ILE A 1 125 ? -12.650 -11.799 26.946 1.00 75.88 125 ILE A N 1
ATOM 969 C CA . ILE A 1 125 ? -13.284 -11.463 25.655 1.00 75.88 125 ILE A CA 1
ATOM 970 C C . ILE A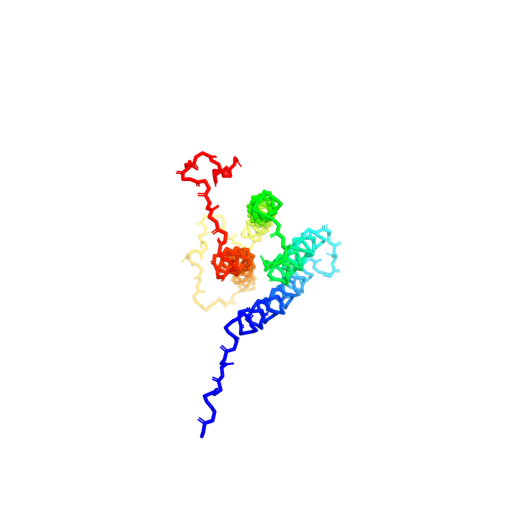 1 125 ? -13.874 -12.708 24.966 1.00 75.88 125 ILE A C 1
ATOM 972 O O . ILE A 1 125 ? -14.912 -12.637 24.314 1.00 75.88 125 ILE A O 1
ATOM 976 N N . SER A 1 126 ? -13.209 -13.858 25.105 1.00 74.69 126 SER A N 1
ATOM 977 C CA . SER A 1 126 ? -13.654 -15.144 24.556 1.00 74.69 126 SER A CA 1
ATOM 978 C C . SER A 1 126 ? -14.874 -15.739 25.262 1.00 74.69 126 SER A C 1
ATOM 980 O O . SER A 1 126 ? -15.419 -16.724 24.776 1.00 74.69 126 SER A O 1
ATOM 982 N N . GLU A 1 127 ? -15.267 -15.185 26.407 1.00 71.38 127 GLU A N 1
ATOM 983 C CA . GLU A 1 127 ? -16.366 -15.662 27.253 1.00 71.38 127 GLU A CA 1
ATOM 984 C C . GLU A 1 127 ? -17.623 -14.793 27.118 1.00 71.38 127 GLU A C 1
ATOM 986 O O . GLU A 1 127 ? -18.638 -15.085 27.749 1.00 71.38 127 GLU A O 1
ATOM 991 N N . LEU A 1 128 ? -17.579 -13.757 26.270 1.00 76.56 128 LEU A N 1
ATOM 992 C CA . LEU A 1 128 ? -18.749 -12.942 25.966 1.00 76.56 128 LEU A CA 1
ATOM 993 C C . LEU A 1 128 ? -19.884 -13.812 25.399 1.00 76.56 128 LEU A C 1
ATOM 995 O O . LEU A 1 128 ? -19.647 -14.615 24.489 1.00 76.56 128 LEU A O 1
ATOM 999 N N . PRO A 1 129 ? -21.125 -13.647 25.892 1.00 74.38 129 PRO A N 1
ATOM 1000 C CA . PRO A 1 129 ? -22.263 -14.403 25.390 1.00 74.38 129 PRO A CA 1
ATOM 1001 C C . PRO A 1 129 ? -22.519 -14.081 23.911 1.00 74.38 129 PRO A C 1
ATOM 1003 O O . PRO A 1 129 ? -22.449 -12.925 23.500 1.00 74.38 129 PRO A O 1
ATOM 1006 N N . GLU A 1 130 ? -22.891 -15.092 23.116 1.00 75.12 130 GLU A N 1
ATOM 1007 C CA . GLU A 1 130 ? -23.248 -14.906 21.695 1.00 75.12 130 GLU A CA 1
ATOM 1008 C C . GLU A 1 130 ? -24.404 -13.909 21.499 1.00 75.12 130 GLU A C 1
ATOM 1010 O O . GLU A 1 130 ? -24.477 -13.229 20.476 1.00 75.12 130 GLU A O 1
ATOM 1015 N N . LEU A 1 131 ? -25.301 -13.814 22.485 1.00 78.38 131 LEU A N 1
ATOM 1016 C CA . LEU A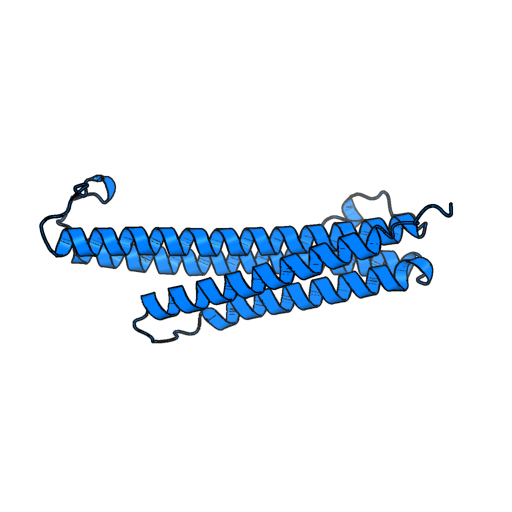 1 131 ? -26.419 -12.874 22.523 1.00 78.38 131 LEU A CA 1
ATOM 1017 C C . LEU A 1 131 ? -26.381 -12.084 23.839 1.00 78.38 131 LEU A C 1
ATOM 1019 O O . LEU A 1 131 ? -26.998 -12.504 24.823 1.00 78.38 131 LEU A O 1
ATOM 1023 N N . PRO A 1 132 ? -25.657 -10.953 23.876 1.00 80.06 132 PRO A N 1
ATOM 1024 C CA . PRO A 1 132 ? -25.604 -10.084 25.043 1.00 80.06 132 PRO A CA 1
ATOM 1025 C C . PRO A 1 132 ? -26.986 -9.542 25.414 1.00 80.06 132 PRO A C 1
ATOM 1027 O O . PRO A 1 132 ? -27.725 -9.059 24.555 1.00 80.06 132 PRO A O 1
ATOM 1030 N N . THR A 1 133 ? -27.335 -9.597 26.700 1.00 82.75 133 THR A N 1
ATOM 1031 C CA . THR A 1 133 ? -28.624 -9.090 27.207 1.00 82.75 133 THR A CA 1
ATOM 1032 C C . THR A 1 133 ? -28.504 -7.792 27.998 1.00 82.75 133 THR A C 1
ATOM 1034 O O . THR A 1 133 ? -29.513 -7.125 28.219 1.00 82.75 133 THR A O 1
ATOM 1037 N N . ASP A 1 134 ? -27.299 -7.420 28.428 1.00 87.19 134 ASP A N 1
ATOM 1038 C CA . ASP A 1 134 ? -27.022 -6.149 29.091 1.00 87.19 134 ASP A CA 1
ATOM 1039 C C . ASP A 1 134 ? -26.205 -5.205 28.201 1.00 87.19 134 ASP A C 1
ATOM 1041 O O . ASP A 1 134 ? -25.504 -5.601 27.268 1.00 87.19 134 ASP A O 1
ATOM 1045 N N . SER A 1 135 ? -26.307 -3.914 28.511 1.00 86.50 135 SER A N 1
ATOM 1046 C CA . SER A 1 135 ? -25.683 -2.853 27.727 1.00 86.50 135 SER A CA 1
ATOM 1047 C C . SER A 1 135 ? -24.156 -2.905 27.732 1.00 86.50 135 SER A C 1
ATOM 1049 O O . SER A 1 135 ? -23.548 -2.414 26.787 1.00 86.50 135 SER A O 1
ATOM 1051 N N . LYS A 1 136 ? -23.526 -3.469 28.770 1.00 86.25 136 LYS A N 1
ATOM 1052 C CA . LYS A 1 136 ? -22.065 -3.499 28.866 1.00 86.25 136 LYS A CA 1
ATOM 1053 C C . LYS A 1 136 ? -21.474 -4.580 27.973 1.00 86.25 136 LYS A C 1
ATOM 1055 O O . LYS A 1 136 ? -20.542 -4.300 27.226 1.00 86.25 136 LYS A O 1
ATOM 1060 N N . HIS A 1 137 ? -22.050 -5.782 27.979 1.00 87.06 137 HIS A N 1
ATOM 1061 C CA . HIS A 1 137 ? -21.654 -6.840 27.046 1.00 87.06 137 HIS A CA 1
ATOM 1062 C C . HIS A 1 137 ? -21.948 -6.461 25.589 1.00 87.06 137 HIS A C 1
ATOM 1064 O O . HIS A 1 137 ? -21.139 -6.767 24.714 1.00 87.06 137 HIS A O 1
ATOM 1070 N N . LEU A 1 138 ? -23.048 -5.740 25.323 1.00 85.88 138 LEU A N 1
ATOM 1071 C CA . LEU A 1 138 ? -23.319 -5.172 23.994 1.00 85.88 138 LEU A CA 1
ATOM 1072 C C . LEU A 1 138 ? -22.220 -4.191 23.558 1.00 85.88 138 LEU A C 1
ATOM 1074 O O . LEU A 1 138 ? -21.725 -4.299 22.437 1.00 85.88 138 LEU A O 1
ATOM 1078 N N . GLN A 1 139 ? -21.819 -3.270 24.441 1.00 86.94 139 GLN A N 1
ATOM 1079 C CA . GLN A 1 139 ? -20.770 -2.292 24.149 1.00 86.94 139 GLN A CA 1
ATOM 1080 C C . GLN A 1 139 ? -19.412 -2.969 23.914 1.00 86.94 139 GLN A C 1
ATOM 1082 O O . GLN A 1 139 ? -18.778 -2.729 22.891 1.00 86.94 139 GLN A O 1
ATOM 1087 N N . ALA A 1 140 ? -19.003 -3.880 24.801 1.00 85.88 140 ALA A N 1
ATOM 1088 C CA . ALA A 1 140 ? -17.757 -4.627 24.646 1.00 85.88 140 ALA A CA 1
ATOM 1089 C C . ALA A 1 140 ? -17.730 -5.426 23.331 1.00 85.88 140 ALA A C 1
ATOM 1091 O O . ALA A 1 140 ? -16.737 -5.397 22.605 1.00 85.88 140 ALA A O 1
ATOM 1092 N N . GLY A 1 141 ? -18.836 -6.098 22.986 1.00 86.56 141 GLY A N 1
ATOM 1093 C CA . GLY A 1 141 ? -18.974 -6.820 21.721 1.00 86.56 141 GLY A CA 1
ATOM 1094 C C . GLY A 1 141 ? -18.831 -5.914 20.494 1.00 86.56 141 GLY A C 1
ATOM 1095 O O . GLY A 1 141 ? -18.147 -6.285 19.536 1.00 86.56 141 GLY A O 1
ATOM 1096 N N . ALA A 1 142 ? -19.422 -4.715 20.536 1.00 86.25 142 ALA A N 1
ATOM 1097 C CA . ALA A 1 142 ? -19.281 -3.718 19.479 1.00 86.25 142 ALA A CA 1
ATOM 1098 C C . ALA A 1 142 ? -17.822 -3.258 19.331 1.00 86.25 142 ALA A C 1
ATOM 1100 O O . ALA A 1 142 ? -17.290 -3.284 18.222 1.00 86.25 142 ALA A O 1
ATOM 1101 N N . ASP A 1 143 ? -17.149 -2.942 20.438 1.00 86.56 143 ASP A N 1
ATOM 1102 C CA . ASP A 1 143 ? -15.761 -2.467 20.442 1.00 86.56 143 ASP A CA 1
ATOM 1103 C C . ASP A 1 143 ? -14.771 -3.540 19.950 1.00 86.56 143 ASP A C 1
ATOM 1105 O O . ASP A 1 143 ? -13.819 -3.233 19.230 1.00 86.56 143 ASP A O 1
ATOM 1109 N N . ILE A 1 144 ? -15.026 -4.821 20.241 1.00 87.81 144 ILE A N 1
ATOM 1110 C CA . ILE A 1 144 ? -14.256 -5.949 19.690 1.00 87.81 144 ILE A CA 1
ATOM 1111 C C . ILE A 1 144 ? -14.453 -6.073 18.176 1.00 87.81 144 ILE A C 1
ATOM 1113 O O . ILE A 1 144 ? -13.489 -6.289 17.438 1.00 87.81 144 ILE A O 1
ATOM 1117 N N . ALA A 1 145 ? -15.694 -5.979 17.693 1.00 86.81 145 ALA A N 1
ATOM 1118 C CA . ALA A 1 145 ? -15.984 -6.073 16.263 1.00 86.81 145 ALA A CA 1
ATOM 1119 C C . ALA A 1 145 ? -15.354 -4.904 15.487 1.00 86.81 145 ALA A C 1
ATOM 1121 O O . ALA A 1 145 ? -14.730 -5.108 14.444 1.00 86.81 145 ALA A O 1
ATOM 1122 N N . CYS A 1 146 ? -15.463 -3.702 16.045 1.00 87.00 146 CYS A N 1
ATOM 1123 C CA . CYS A 1 146 ? -14.840 -2.471 15.575 1.00 87.00 146 CYS A CA 1
ATOM 1124 C C . CYS A 1 146 ? -13.307 -2.594 15.507 1.00 87.00 146 CYS A C 1
ATOM 1126 O O . CYS A 1 146 ? -12.703 -2.319 14.465 1.00 87.00 146 CYS A O 1
ATOM 1128 N N . HIS A 1 147 ? -12.675 -3.103 16.571 1.00 89.50 147 HIS A N 1
ATOM 1129 C CA . HIS A 1 147 ? -11.240 -3.386 16.586 1.00 89.50 147 HIS A CA 1
ATOM 1130 C C . HIS A 1 147 ? -10.845 -4.336 15.454 1.00 89.50 147 HIS A C 1
ATOM 1132 O O . HIS A 1 147 ? -9.976 -3.989 14.656 1.00 89.50 147 HIS A O 1
ATOM 1138 N N . ARG A 1 148 ? -11.527 -5.480 15.307 1.00 90.31 148 ARG A N 1
ATOM 1139 C CA . ARG A 1 148 ? -11.250 -6.446 14.226 1.00 90.31 148 ARG A CA 1
ATOM 1140 C C . ARG A 1 148 ? -11.337 -5.799 12.848 1.00 90.31 148 ARG A C 1
ATOM 1142 O O . ARG A 1 148 ? -10.394 -5.911 12.068 1.00 90.31 148 ARG A O 1
ATOM 1149 N N . ALA A 1 149 ? -12.414 -5.057 12.584 1.00 89.62 149 ALA A N 1
ATOM 1150 C CA . ALA A 1 149 ? -12.573 -4.329 11.331 1.00 89.62 149 ALA A CA 1
ATOM 1151 C C . ALA A 1 149 ? -11.392 -3.375 11.092 1.00 89.62 149 ALA A C 1
ATOM 1153 O O . ALA A 1 149 ? -10.816 -3.364 10.007 1.00 89.62 149 ALA A O 1
ATOM 1154 N N . GLN A 1 150 ? -10.962 -2.628 12.112 1.00 88.69 150 GLN A N 1
ATOM 1155 C CA . GLN A 1 150 ? -9.812 -1.734 11.998 1.00 88.69 150 GLN A CA 1
ATOM 1156 C C . GLN A 1 150 ? -8.518 -2.483 11.664 1.00 88.69 150 GLN A C 1
ATOM 1158 O O . GLN A 1 150 ? -7.776 -2.049 10.779 1.00 88.69 150 GLN A O 1
ATOM 1163 N N . ILE A 1 151 ? -8.242 -3.598 12.337 1.00 91.50 151 ILE A N 1
ATOM 1164 C CA . ILE A 1 151 ? -7.046 -4.418 12.108 1.00 91.50 151 ILE A CA 1
ATOM 1165 C C . ILE A 1 151 ? -7.013 -4.967 10.674 1.00 91.50 151 ILE A C 1
ATOM 1167 O O . ILE A 1 151 ? -5.956 -4.892 10.033 1.00 91.50 151 ILE A O 1
ATOM 1171 N N . ASP A 1 152 ? -8.153 -5.436 10.164 1.00 93.56 152 ASP A N 1
ATOM 1172 C CA . ASP A 1 152 ? -8.301 -5.986 8.813 1.00 93.56 152 ASP A CA 1
ATOM 1173 C C . ASP A 1 152 ? -8.104 -4.917 7.729 1.00 93.56 152 ASP A C 1
ATOM 1175 O O . ASP A 1 152 ? -7.412 -5.154 6.732 1.00 93.56 152 ASP A O 1
ATOM 1179 N N . GLN A 1 153 ? -8.643 -3.707 7.932 1.00 93.12 153 GLN A N 1
ATOM 1180 C CA . GLN A 1 153 ? -8.434 -2.592 7.002 1.00 93.12 153 GLN A CA 1
ATOM 1181 C C . GLN A 1 153 ? -6.947 -2.208 6.912 1.00 93.12 153 GLN A C 1
ATOM 1183 O O . GLN A 1 153 ? -6.423 -1.976 5.820 1.00 93.12 153 GLN A O 1
ATOM 1188 N N . HIS A 1 154 ? -6.235 -2.178 8.041 1.00 93.06 154 HIS A N 1
ATOM 1189 C CA . HIS A 1 154 ? -4.807 -1.852 8.055 1.00 93.06 154 HIS A CA 1
ATOM 1190 C C . HIS A 1 154 ? -3.941 -2.953 7.426 1.00 93.06 154 HIS A C 1
ATOM 1192 O O . HIS A 1 154 ? -2.981 -2.645 6.716 1.00 93.06 154 HIS A O 1
ATOM 1198 N N . ASP A 1 155 ? -4.269 -4.231 7.640 1.00 94.00 155 ASP A N 1
ATOM 1199 C CA . ASP A 1 155 ? -3.550 -5.326 6.976 1.00 94.00 155 ASP A CA 1
ATOM 1200 C C . ASP A 1 155 ? -3.778 -5.332 5.470 1.00 94.00 155 ASP A C 1
ATOM 1202 O O . ASP A 1 155 ? -2.820 -5.473 4.707 1.00 94.00 155 ASP A O 1
ATOM 1206 N N . THR A 1 156 ? -5.021 -5.103 5.046 1.00 95.50 156 THR A N 1
ATOM 1207 C CA . THR A 1 156 ? -5.371 -4.973 3.629 1.00 95.50 156 THR A CA 1
ATOM 1208 C C . THR A 1 156 ? -4.573 -3.847 2.978 1.00 95.50 156 THR A C 1
ATOM 1210 O O . THR A 1 156 ? -3.966 -4.051 1.927 1.00 95.50 156 THR A O 1
ATOM 1213 N N . PHE A 1 157 ? -4.488 -2.687 3.633 1.00 95.38 157 PHE A N 1
ATOM 1214 C CA . PHE A 1 157 ? -3.697 -1.555 3.155 1.00 95.38 157 PHE A CA 1
ATOM 1215 C C . PHE A 1 157 ? -2.217 -1.907 2.965 1.00 95.38 157 PHE A C 1
ATOM 1217 O O . PHE A 1 157 ? -1.669 -1.707 1.882 1.00 95.38 157 PHE A O 1
ATOM 1224 N N . LYS A 1 158 ? -1.568 -2.488 3.981 1.00 95.56 158 LYS A N 1
ATOM 1225 C CA . LYS A 1 158 ? -0.154 -2.898 3.902 1.00 95.56 158 LYS A CA 1
ATOM 1226 C C . LYS A 1 158 ? 0.091 -3.894 2.766 1.00 95.56 158 LYS A C 1
ATOM 1228 O O . LYS A 1 158 ? 1.065 -3.756 2.026 1.00 95.56 158 LYS A O 1
ATOM 1233 N N . LEU A 1 159 ? -0.794 -4.880 2.611 1.00 96.19 159 LEU A N 1
ATOM 1234 C CA . LEU A 1 159 ? -0.705 -5.869 1.536 1.00 96.19 159 LEU A CA 1
ATOM 1235 C C . LEU A 1 159 ? -0.854 -5.226 0.153 1.00 96.19 159 LEU A C 1
ATOM 1237 O O . LEU A 1 159 ? -0.087 -5.551 -0.751 1.00 96.19 159 LEU A O 1
ATOM 1241 N N . GLN A 1 160 ? -1.787 -4.285 -0.011 1.00 96.75 160 GLN A N 1
ATOM 1242 C CA . GLN A 1 160 ? -1.956 -3.546 -1.264 1.00 96.75 160 GLN A CA 1
ATOM 1243 C C . GLN A 1 160 ? -0.728 -2.696 -1.602 1.00 96.75 160 GLN A C 1
ATOM 1245 O O . GLN A 1 160 ? -0.279 -2.720 -2.747 1.00 96.75 160 GLN A O 1
ATOM 1250 N N . VAL A 1 161 ? -0.143 -1.993 -0.623 1.00 97.88 161 VAL A N 1
ATOM 1251 C CA . VAL A 1 161 ? 1.108 -1.238 -0.820 1.00 97.88 161 VAL A CA 1
ATOM 1252 C C . VAL A 1 161 ? 2.212 -2.162 -1.337 1.00 97.88 161 VAL A C 1
ATOM 1254 O O . VAL A 1 161 ? 2.820 -1.867 -2.366 1.00 97.88 161 VAL A O 1
ATOM 1257 N N . ARG A 1 162 ? 2.426 -3.313 -0.682 1.00 97.31 162 ARG A N 1
ATOM 1258 C CA . ARG A 1 162 ? 3.416 -4.312 -1.112 1.00 97.31 162 ARG A CA 1
ATOM 1259 C C . ARG A 1 162 ? 3.157 -4.795 -2.536 1.00 97.31 162 ARG A C 1
ATOM 1261 O O . ARG A 1 162 ? 4.064 -4.754 -3.361 1.00 97.31 162 ARG A O 1
ATOM 1268 N N . ALA A 1 163 ? 1.923 -5.197 -2.830 1.00 95.38 163 ALA A N 1
ATOM 1269 C CA . ALA A 1 163 ? 1.545 -5.707 -4.141 1.00 95.38 163 ALA A CA 1
ATOM 1270 C C . ALA A 1 163 ? 1.774 -4.676 -5.258 1.00 95.38 163 ALA A C 1
ATOM 1272 O O . ALA A 1 163 ? 2.241 -5.032 -6.337 1.00 95.38 163 ALA A O 1
ATOM 1273 N N . ILE A 1 164 ? 1.487 -3.395 -5.007 1.00 96.88 164 ILE A N 1
ATOM 1274 C CA . ILE A 1 164 ? 1.715 -2.322 -5.984 1.00 96.88 164 ILE A CA 1
ATOM 1275 C C . ILE A 1 164 ? 3.209 -2.085 -6.205 1.00 96.88 164 ILE A C 1
ATOM 1277 O O . ILE A 1 164 ? 3.634 -1.944 -7.352 1.00 96.88 164 ILE A O 1
ATOM 1281 N N . CYS A 1 165 ? 4.003 -2.057 -5.133 1.00 97.25 165 CYS A N 1
ATOM 1282 C CA . CYS A 1 165 ? 5.455 -1.934 -5.222 1.00 97.25 165 CYS A CA 1
ATOM 1283 C C . CYS A 1 165 ? 6.070 -3.091 -6.023 1.00 97.25 165 CYS A C 1
ATOM 1285 O O . CYS A 1 165 ? 6.847 -2.845 -6.943 1.00 97.25 165 CYS A O 1
ATOM 1287 N N . ASP A 1 166 ? 5.677 -4.332 -5.733 1.00 94.88 166 ASP A N 1
ATOM 1288 C CA . ASP A 1 166 ? 6.169 -5.512 -6.450 1.00 94.88 166 ASP A CA 1
ATOM 1289 C C . ASP A 1 166 ? 5.739 -5.495 -7.927 1.00 94.88 166 ASP A C 1
ATOM 1291 O O . ASP A 1 166 ? 6.562 -5.737 -8.810 1.00 94.88 166 ASP A O 1
ATOM 1295 N N . LEU A 1 167 ? 4.489 -5.117 -8.224 1.00 94.06 167 LEU A N 1
ATOM 1296 C CA . LEU A 1 167 ? 3.995 -4.995 -9.599 1.00 94.06 167 LEU A CA 1
ATOM 1297 C C . LEU A 1 167 ? 4.730 -3.901 -10.387 1.00 94.06 167 LEU A C 1
ATOM 1299 O O . LEU A 1 167 ? 5.008 -4.066 -11.574 1.00 94.06 167 LEU A O 1
ATOM 1303 N N . ALA A 1 168 ? 5.038 -2.772 -9.748 1.00 95.88 168 ALA A N 1
ATOM 1304 C CA . ALA A 1 168 ? 5.797 -1.695 -10.369 1.00 95.88 168 ALA A CA 1
ATOM 1305 C C . ALA A 1 168 ? 7.227 -2.136 -10.717 1.00 95.88 168 ALA A C 1
ATOM 1307 O O . ALA A 1 168 ? 7.710 -1.800 -11.797 1.00 95.88 168 ALA A O 1
ATOM 1308 N N . LEU A 1 169 ? 7.872 -2.921 -9.848 1.00 95.00 169 LEU A N 1
ATOM 1309 C CA . LEU A 1 169 ? 9.182 -3.513 -10.122 1.00 95.00 169 LEU A CA 1
ATOM 1310 C C . LEU A 1 169 ? 9.109 -4.550 -11.244 1.00 95.00 169 LEU A C 1
ATOM 1312 O O . LEU A 1 169 ? 9.900 -4.494 -12.181 1.00 95.00 169 LEU A O 1
ATOM 1316 N N . GLU A 1 170 ? 8.147 -5.474 -11.194 1.00 92.94 170 GLU A N 1
ATOM 1317 C CA . GLU A 1 170 ? 7.943 -6.464 -12.258 1.00 92.94 170 GLU A CA 1
ATOM 1318 C C . GLU A 1 170 ? 7.786 -5.777 -13.620 1.00 92.94 170 GLU A C 1
ATOM 1320 O O . GLU A 1 170 ? 8.429 -6.161 -14.602 1.00 92.94 170 GLU A O 1
ATOM 1325 N N . LEU A 1 171 ? 6.964 -4.727 -13.665 1.00 93.38 171 LEU A N 1
ATOM 1326 C CA . LEU A 1 171 ? 6.717 -3.925 -14.853 1.00 93.38 171 LEU A CA 1
ATOM 1327 C C . LEU A 1 171 ? 8.023 -3.344 -15.424 1.00 93.38 171 LEU A C 1
ATOM 1329 O O . LEU A 1 171 ? 8.285 -3.501 -16.620 1.00 93.38 171 LEU A O 1
ATOM 1333 N N . THR A 1 172 ? 8.853 -2.702 -14.597 1.00 94.44 172 THR A N 1
ATOM 1334 C CA . THR A 1 172 ? 10.088 -2.060 -15.071 1.00 94.44 172 THR A CA 1
ATOM 1335 C C . THR A 1 172 ? 11.175 -3.055 -15.444 1.00 94.44 172 THR A C 1
ATOM 1337 O O . THR A 1 172 ? 11.783 -2.902 -16.504 1.00 94.44 172 THR A O 1
ATOM 1340 N N . PHE A 1 173 ? 11.391 -4.102 -14.644 1.00 92.81 173 PHE A N 1
ATOM 1341 C CA . PHE A 1 173 ? 12.362 -5.150 -14.964 1.00 92.81 173 PHE A CA 1
ATOM 1342 C C . PHE A 1 173 ? 12.008 -5.858 -16.268 1.00 92.81 173 PHE A C 1
ATOM 1344 O O . PHE A 1 173 ? 12.880 -6.097 -17.106 1.00 92.81 173 PHE A O 1
ATOM 1351 N N . THR A 1 174 ? 10.721 -6.144 -16.473 1.00 91.50 174 THR A N 1
ATOM 1352 C CA . THR A 1 174 ? 10.260 -6.788 -17.702 1.00 91.50 174 THR A CA 1
ATOM 1353 C C . THR A 1 174 ? 10.445 -5.873 -18.908 1.00 91.50 174 THR A C 1
ATOM 1355 O O . THR A 1 174 ? 10.968 -6.317 -19.926 1.00 91.50 174 THR A O 1
ATOM 1358 N N . ALA A 1 175 ? 10.079 -4.591 -18.803 1.00 91.31 175 ALA A N 1
ATOM 1359 C CA . ALA A 1 175 ? 10.263 -3.632 -19.894 1.00 91.31 175 ALA A CA 1
ATOM 1360 C C . ALA A 1 175 ? 11.740 -3.455 -20.275 1.00 91.31 175 ALA A C 1
ATOM 1362 O O . ALA A 1 175 ? 12.084 -3.430 -21.457 1.00 91.31 175 ALA A O 1
ATOM 1363 N N . ALA A 1 176 ? 12.626 -3.381 -19.285 1.00 92.25 176 ALA A N 1
ATOM 1364 C CA . ALA A 1 176 ? 14.049 -3.239 -19.530 1.00 92.25 176 ALA A CA 1
ATOM 1365 C C . ALA A 1 176 ? 14.663 -4.529 -20.123 1.00 92.25 176 ALA A C 1
ATOM 1367 O O . ALA A 1 176 ? 15.477 -4.457 -21.045 1.00 92.25 176 ALA A O 1
ATOM 1368 N N . ALA A 1 177 ? 14.208 -5.717 -19.700 1.00 90.94 177 ALA A N 1
ATOM 1369 C CA . ALA A 1 177 ? 14.594 -6.983 -20.332 1.00 90.94 177 ALA A CA 1
ATOM 1370 C C . ALA A 1 177 ? 14.110 -7.080 -21.794 1.00 90.94 177 ALA A C 1
ATOM 1372 O O . ALA A 1 177 ? 14.878 -7.462 -22.676 1.00 90.94 177 ALA A O 1
ATOM 1373 N N . GLU A 1 178 ? 12.864 -6.681 -22.071 1.00 89.50 178 GLU A N 1
ATOM 1374 C CA . GLU A 1 178 ? 12.292 -6.614 -23.426 1.00 89.50 178 GLU A CA 1
ATOM 1375 C C . GLU A 1 178 ? 13.036 -5.606 -24.328 1.00 89.50 178 GLU A C 1
ATOM 1377 O O . GLU A 1 178 ? 13.085 -5.786 -25.546 1.00 89.50 178 GLU A O 1
ATOM 1382 N N . ALA A 1 179 ? 13.652 -4.572 -23.747 1.00 89.62 179 ALA A N 1
ATOM 1383 C CA . ALA A 1 179 ? 14.505 -3.610 -24.446 1.00 89.62 179 ALA A CA 1
ATOM 1384 C C . ALA A 1 179 ? 15.952 -4.100 -24.675 1.00 89.62 179 ALA A C 1
ATOM 1386 O O . ALA A 1 179 ? 16.724 -3.423 -25.351 1.00 89.62 179 ALA A O 1
ATOM 1387 N N . GL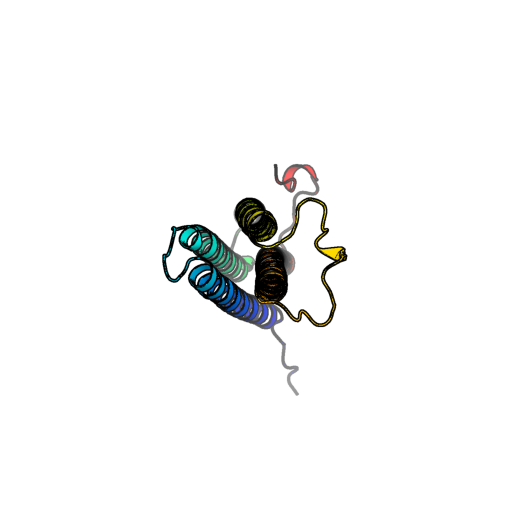Y A 1 180 ? 16.319 -5.283 -24.169 1.00 90.00 180 GLY A N 1
ATOM 1388 C CA . GLY A 1 180 ? 17.627 -5.903 -24.400 1.00 90.00 180 GLY A CA 1
ATOM 1389 C C . GLY A 1 180 ? 18.711 -5.532 -23.385 1.00 90.00 180 GLY A C 1
ATOM 1390 O O . GLY A 1 180 ? 19.880 -5.860 -23.609 1.00 90.00 180 GLY A O 1
ATOM 1391 N N . HIS A 1 181 ? 18.348 -4.888 -22.271 1.00 88.69 181 HIS A N 1
ATOM 1392 C CA . HIS A 1 181 ? 19.290 -4.598 -21.190 1.00 88.69 181 HIS A CA 1
ATOM 1393 C C . HIS A 1 181 ? 19.775 -5.890 -20.525 1.00 88.69 181 HIS A C 1
ATOM 1395 O O . HIS A 1 181 ? 18.994 -6.801 -20.241 1.00 88.69 181 HIS A O 1
ATOM 1401 N N . LYS A 1 182 ? 21.090 -5.976 -20.289 1.00 77.31 182 LYS A N 1
ATOM 1402 C CA . LYS A 1 182 ? 21.740 -7.084 -19.576 1.00 77.31 182 LYS A CA 1
ATOM 1403 C C . LYS A 1 182 ? 22.202 -6.593 -18.214 1.00 77.31 182 LYS A C 1
ATOM 1405 O O . LYS A 1 182 ? 22.785 -5.519 -18.115 1.00 77.31 182 LYS A O 1
ATOM 1410 N N . TYR A 1 183 ? 21.974 -7.400 -17.188 1.00 69.44 183 TYR A N 1
ATOM 1411 C CA . TYR A 1 183 ? 22.136 -6.973 -15.804 1.00 69.44 183 TYR A CA 1
ATOM 1412 C C . TYR A 1 183 ? 23.362 -7.589 -15.129 1.00 69.44 183 TYR A C 1
ATOM 1414 O O . TYR A 1 183 ? 23.758 -8.702 -15.495 1.00 69.44 183 TYR A O 1
ATOM 1422 N N . PRO A 1 184 ? 23.933 -6.913 -14.114 1.00 66.50 184 PRO A N 1
ATOM 1423 C CA . PRO A 1 184 ? 24.957 -7.499 -13.265 1.00 66.50 184 PRO A CA 1
ATOM 1424 C C . PRO A 1 184 ? 24.452 -8.803 -12.638 1.00 66.50 184 PRO A C 1
ATOM 1426 O O . PRO A 1 184 ? 23.390 -8.840 -12.016 1.00 66.50 184 PRO A O 1
ATOM 1429 N N . SER A 1 185 ? 25.230 -9.875 -12.789 1.00 64.62 185 SER A N 1
ATOM 1430 C CA . SER A 1 185 ? 24.978 -11.173 -12.148 1.00 64.62 185 SER A CA 1
ATOM 1431 C C . SER A 1 185 ? 25.376 -11.199 -10.669 1.00 64.62 185 SER A C 1
ATOM 1433 O O . SER A 1 185 ? 25.194 -12.217 -10.000 1.00 64.62 185 SER A O 1
ATOM 1435 N N . ASP A 1 186 ? 25.959 -10.110 -10.168 1.00 68.50 186 ASP A N 1
ATOM 1436 C CA . ASP A 1 186 ? 26.308 -9.967 -8.763 1.00 68.50 186 ASP A CA 1
ATOM 1437 C C . ASP A 1 186 ? 25.035 -9.827 -7.920 1.00 68.50 186 ASP A C 1
ATOM 1439 O O . ASP A 1 186 ? 24.266 -8.876 -8.058 1.00 68.50 186 ASP A O 1
ATOM 1443 N N . LYS A 1 187 ? 24.820 -10.794 -7.024 1.00 60.44 187 LYS A N 1
ATOM 1444 C CA . LYS A 1 187 ? 23.680 -10.796 -6.105 1.00 60.44 187 LYS A CA 1
ATOM 1445 C C . LYS A 1 187 ? 23.715 -9.609 -5.143 1.00 60.44 187 LYS A C 1
ATOM 1447 O O . LYS A 1 187 ? 22.646 -9.173 -4.732 1.00 60.44 187 LYS A O 1
ATOM 1452 N N . GLY A 1 188 ? 24.899 -9.094 -4.797 1.00 65.75 188 GLY A N 1
ATOM 1453 C CA . GLY A 1 188 ? 25.051 -7.951 -3.894 1.00 65.75 188 GLY A CA 1
ATOM 1454 C C . GLY A 1 188 ? 24.527 -6.642 -4.485 1.00 65.75 188 GLY A C 1
ATOM 1455 O O . GLY A 1 188 ? 24.036 -5.799 -3.746 1.00 65.75 188 GLY A O 1
ATOM 1456 N N . TYR A 1 189 ? 24.540 -6.503 -5.815 1.00 57.66 189 TYR A N 1
ATOM 1457 C CA . TYR A 1 189 ? 24.055 -5.304 -6.508 1.00 57.66 189 TYR A CA 1
ATOM 1458 C C . TYR A 1 189 ? 22.544 -5.071 -6.315 1.00 57.66 189 TYR A C 1
ATOM 1460 O O . TYR A 1 189 ? 22.082 -3.932 -6.277 1.00 57.66 189 TYR A O 1
ATOM 1468 N N . TRP A 1 190 ? 21.785 -6.160 -6.151 1.00 65.31 190 TRP A N 1
ATOM 1469 C CA . TRP A 1 190 ? 20.324 -6.161 -5.999 1.00 65.31 190 TRP A CA 1
ATOM 1470 C C . TRP A 1 190 ? 19.854 -6.306 -4.551 1.00 65.31 190 TRP A C 1
ATOM 1472 O O . TRP A 1 190 ? 18.646 -6.373 -4.301 1.00 65.31 190 TRP A O 1
ATOM 1482 N N . GLN A 1 191 ? 20.784 -6.421 -3.597 1.00 62.38 191 GLN A N 1
ATOM 1483 C CA . GLN A 1 191 ? 20.425 -6.448 -2.188 1.00 62.38 191 GLN A CA 1
ATOM 1484 C C . GLN A 1 191 ? 19.980 -5.053 -1.773 1.00 62.38 191 GLN A C 1
ATOM 1486 O O . GLN A 1 191 ? 20.755 -4.100 -1.773 1.00 62.38 191 GLN A O 1
ATOM 1491 N N . VAL A 1 192 ? 18.704 -4.956 -1.422 1.00 56.06 192 VAL A N 1
ATOM 1492 C CA . VAL A 1 192 ? 18.187 -3.799 -0.709 1.00 56.06 192 VAL A CA 1
ATOM 1493 C C . VAL A 1 192 ? 18.680 -3.913 0.733 1.00 56.06 192 VAL A C 1
ATOM 1495 O O . VAL A 1 192 ? 18.435 -4.940 1.370 1.00 56.06 192 VAL A O 1
ATOM 1498 N N . GLY A 1 193 ? 19.433 -2.908 1.187 1.00 46.22 193 GLY A N 1
ATOM 1499 C CA . GLY A 1 193 ? 19.905 -2.791 2.570 1.00 46.22 193 GLY A CA 1
ATOM 1500 C C . GLY A 1 193 ? 18.785 -2.540 3.567 1.00 46.22 193 GLY A C 1
ATOM 1501 O O . GLY A 1 193 ? 17.763 -1.941 3.162 1.00 46.22 193 GLY A O 1
#

Secondary structure (DSSP, 8-state):
-------HHHHHHHHHHHHHHHHHHHHHHHHHHHHHTTTT---S-HHHHHHHHHHHHHHHHHHHHHHHHTTTS-HHHHHHHHHHHHHHHHHHHHHHHHHHHHHHHHHHHHHHHHHHHHSPTT--GGGS-SS--SHHHHHHHHHHHHHHHHHHHHHHHHHHHHHHHHHHHHHHHHHHHHTT------GGGG---